Protein AF-A0ABD3P9F5-F1 (afdb_monomer_lite)

Radius of gyration: 21.09 Å; chains: 1; bounding box: 47×34×70 Å

Foldseek 3Di:
DDPPPPPPPLVVVLVVLLVQPLEPVCQVVQCVVDVVSVCSCAAVQPSVLVSLLSRLCSHPVVLNLLCVLLVVLPVDPRGRNLSSLLLVLQLQVQPQQADAAQRVLLSSQSSPCQVVLAFLEDQDDPPDPNHSCPPPPRHHDDFAWHYKHHHQHDPPPPQVCQFWIFTDTPDLPVCVVCVVVSVSVVSSSCSSLVHDPPQWDWARDPDNPGTIIIGGVGGRDHGDDDDDDDDDDDDRPDPVSNVVSVCSPVPPPDPPPDPDDD

Structure (mmCIF, N/CA/C/O backbone):
data_AF-A0ABD3P9F5-F1
#
_entry.id   AF-A0ABD3P9F5-F1
#
loop_
_atom_site.group_PDB
_atom_site.id
_atom_site.type_symbol
_atom_site.label_atom_id
_atom_site.label_alt_id
_atom_site.label_comp_id
_atom_site.label_asym_id
_atom_site.label_entity_id
_atom_site.label_seq_id
_atom_site.pdbx_PDB_ins_code
_atom_site.Cartn_x
_atom_site.Cartn_y
_atom_site.Cartn_z
_atom_site.occupancy
_atom_site.B_iso_or_equiv
_atom_site.auth_seq_id
_atom_site.auth_comp_id
_atom_site.auth_asym_id
_atom_site.auth_atom_id
_atom_site.pdbx_PDB_model_num
ATOM 1 N N . MET A 1 1 ? 1.167 -1.459 -45.150 1.00 40.03 1 MET A N 1
ATOM 2 C CA . MET A 1 1 ? 2.094 -2.416 -44.508 1.00 40.03 1 MET A CA 1
ATOM 3 C C . MET A 1 1 ? 1.656 -2.537 -43.066 1.00 40.03 1 MET A C 1
ATOM 5 O O . MET A 1 1 ? 1.578 -1.528 -42.388 1.00 40.03 1 MET A O 1
ATOM 9 N N . THR A 1 2 ? 1.229 -3.728 -42.678 1.00 39.06 2 THR A N 1
ATOM 10 C CA . THR A 1 2 ? 0.618 -4.062 -41.387 1.00 39.06 2 THR A CA 1
ATOM 11 C C . THR A 1 2 ? 1.660 -4.060 -40.268 1.00 39.06 2 THR A C 1
ATOM 13 O O . THR A 1 2 ? 2.623 -4.815 -40.349 1.00 39.06 2 THR A O 1
ATOM 16 N N . GLU A 1 3 ? 1.446 -3.274 -39.210 1.00 45.84 3 GLU A N 1
ATOM 17 C CA . GLU A 1 3 ? 2.266 -3.224 -37.979 1.00 45.84 3 GLU A CA 1
ATOM 18 C C . GLU A 1 3 ? 2.300 -4.548 -37.178 1.00 45.84 3 GLU A C 1
ATOM 20 O O . GLU A 1 3 ? 3.003 -4.663 -36.179 1.00 45.84 3 GLU A O 1
ATOM 25 N N . ASN A 1 4 ? 1.609 -5.589 -37.649 1.00 46.62 4 ASN A N 1
ATOM 26 C CA . ASN A 1 4 ? 1.417 -6.855 -36.940 1.00 46.62 4 ASN A CA 1
ATOM 27 C C . ASN A 1 4 ? 2.571 -7.873 -37.047 1.00 46.62 4 ASN A C 1
ATOM 29 O O . ASN A 1 4 ? 2.426 -8.985 -36.553 1.00 46.62 4 ASN A O 1
ATOM 33 N N . THR A 1 5 ? 3.717 -7.539 -37.651 1.00 50.06 5 THR A N 1
ATOM 34 C CA . THR A 1 5 ? 4.890 -8.445 -37.728 1.00 50.06 5 THR A CA 1
ATOM 35 C C . THR A 1 5 ? 6.033 -8.078 -36.771 1.00 50.06 5 THR A C 1
ATOM 37 O O . THR A 1 5 ? 7.110 -8.657 -36.847 1.00 50.06 5 THR A O 1
ATOM 40 N N . VAL A 1 6 ? 5.859 -7.097 -35.876 1.00 51.56 6 VAL A N 1
ATOM 41 C CA . VAL A 1 6 ? 6.990 -6.467 -35.153 1.00 51.56 6 VAL A CA 1
ATOM 42 C C . VAL A 1 6 ? 7.438 -7.221 -33.886 1.00 51.56 6 VAL A C 1
ATOM 44 O O . VAL A 1 6 ? 8.460 -6.871 -33.302 1.00 51.56 6 VAL A O 1
ATOM 47 N N . PHE A 1 7 ? 6.761 -8.298 -33.482 1.00 62.84 7 PHE A N 1
ATOM 48 C CA . PHE A 1 7 ? 6.994 -8.924 -32.172 1.00 62.84 7 PHE A CA 1
ATOM 49 C C . PHE A 1 7 ? 7.143 -10.446 -32.185 1.00 62.84 7 PHE A C 1
ATOM 51 O O . PHE A 1 7 ? 6.777 -11.115 -31.227 1.00 62.84 7 PHE A O 1
ATOM 58 N N . GLU A 1 8 ? 7.770 -11.010 -33.216 1.00 64.38 8 GLU A N 1
ATOM 59 C CA . GLU A 1 8 ? 8.075 -12.452 -33.257 1.00 64.38 8 GLU A CA 1
ATOM 60 C C . GLU A 1 8 ? 8.992 -12.934 -32.107 1.00 64.38 8 GLU A C 1
ATOM 62 O O . GLU A 1 8 ? 9.190 -14.133 -31.951 1.00 64.38 8 GLU A O 1
ATOM 67 N N . ASN A 1 9 ? 9.553 -12.033 -31.285 1.00 80.38 9 ASN A N 1
ATOM 68 C CA . ASN A 1 9 ? 10.478 -12.391 -30.205 1.00 80.38 9 ASN A CA 1
ATOM 69 C C . ASN A 1 9 ? 10.420 -11.460 -28.976 1.00 80.38 9 ASN A C 1
ATOM 71 O O . ASN A 1 9 ? 11.448 -11.068 -28.422 1.00 80.38 9 ASN A O 1
ATOM 75 N N . VAL A 1 10 ? 9.222 -11.082 -28.525 1.00 82.94 10 VAL A N 1
ATOM 76 C CA . VAL A 1 10 ? 9.059 -10.261 -27.302 1.00 82.94 10 VAL A CA 1
ATOM 77 C C . VAL A 1 10 ? 9.716 -10.926 -26.108 1.00 82.94 10 VAL A C 1
ATOM 79 O O . VAL A 1 10 ? 10.384 -10.255 -25.331 1.00 82.94 10 VAL A O 1
ATOM 82 N N . ASP A 1 11 ? 9.557 -12.239 -25.968 1.00 83.75 11 ASP A N 1
ATOM 83 C CA . ASP A 1 11 ? 10.140 -12.955 -24.843 1.00 83.75 11 ASP A CA 1
ATOM 84 C C . ASP A 1 11 ? 11.658 -12.842 -24.824 1.00 83.75 11 ASP A C 1
ATOM 86 O O . ASP A 1 11 ? 12.228 -12.599 -23.762 1.00 83.75 11 ASP A O 1
ATOM 90 N N . LEU A 1 12 ? 12.313 -12.929 -25.983 1.00 86.56 12 LEU A N 1
ATOM 91 C CA . LEU A 1 12 ? 13.751 -12.706 -26.087 1.00 86.56 12 LEU A CA 1
ATOM 92 C C . LEU A 1 12 ? 14.121 -11.268 -25.697 1.00 86.56 12 LEU A C 1
ATOM 94 O O . LEU A 1 12 ? 15.055 -11.067 -24.925 1.00 86.56 12 LEU A O 1
ATOM 98 N N . LEU A 1 13 ? 13.370 -10.271 -26.178 1.00 86.19 13 LEU A N 1
ATOM 99 C CA . LEU A 1 13 ? 13.572 -8.865 -25.809 1.00 86.19 13 LEU A CA 1
ATOM 100 C C . LEU A 1 13 ? 13.394 -8.644 -24.300 1.00 86.19 13 LEU A C 1
ATOM 102 O O . LEU A 1 13 ? 14.200 -7.953 -23.685 1.00 86.19 13 LEU A O 1
ATOM 106 N N . ALA A 1 14 ? 12.391 -9.270 -23.688 1.00 85.88 14 ALA A N 1
ATOM 107 C CA . ALA A 1 14 ? 12.149 -9.202 -22.254 1.00 85.88 14 ALA A CA 1
ATOM 108 C C . ALA A 1 14 ? 13.278 -9.854 -21.444 1.00 85.88 14 ALA A C 1
ATOM 110 O O . ALA A 1 14 ? 13.679 -9.299 -20.427 1.00 85.88 14 ALA A O 1
ATOM 111 N N . HIS A 1 15 ? 13.839 -10.978 -21.901 1.00 86.44 15 HIS A N 1
ATOM 112 C CA . HIS A 1 15 ? 15.007 -11.594 -21.257 1.00 86.44 15 HIS A CA 1
ATOM 113 C C . HIS A 1 15 ? 16.259 -10.714 -21.374 1.00 86.44 15 HIS A C 1
ATOM 115 O O . HIS A 1 15 ? 16.994 -10.560 -20.401 1.00 86.44 15 HIS A O 1
ATOM 121 N N . ILE A 1 16 ? 16.489 -10.096 -22.539 1.00 87.56 16 ILE A N 1
ATOM 122 C CA . ILE A 1 16 ? 17.589 -9.136 -22.723 1.00 87.56 16 ILE A CA 1
ATOM 123 C C . ILE A 1 16 ? 17.424 -7.956 -21.761 1.00 87.56 16 ILE A C 1
ATOM 125 O O . ILE A 1 16 ? 18.388 -7.560 -21.112 1.00 87.56 16 ILE A O 1
ATOM 129 N N . LEU A 1 17 ? 16.205 -7.426 -21.628 1.00 86.81 17 LEU A N 1
ATOM 130 C CA . LEU A 1 17 ? 15.904 -6.347 -20.689 1.00 86.81 17 LEU A CA 1
ATOM 131 C C . LEU A 1 17 ? 16.121 -6.755 -19.240 1.00 86.81 17 LEU A C 1
ATOM 133 O O . LEU A 1 17 ? 16.714 -5.989 -18.499 1.00 86.81 17 LEU A O 1
ATOM 137 N N . GLN A 1 18 ? 15.688 -7.946 -18.836 1.00 85.50 18 GLN A N 1
ATOM 138 C CA . GLN A 1 18 ? 15.921 -8.439 -17.476 1.00 85.50 18 GLN A CA 1
ATOM 139 C C . GLN A 1 18 ? 17.408 -8.533 -17.140 1.00 85.50 18 GLN A C 1
ATOM 141 O O . GLN A 1 18 ? 17.791 -8.267 -16.008 1.00 85.50 18 GLN A O 1
ATOM 146 N N . TYR A 1 19 ? 18.246 -8.885 -18.116 1.00 83.75 19 TYR A N 1
ATOM 147 C CA . TYR A 1 19 ? 19.695 -8.888 -17.934 1.00 83.75 19 TYR A CA 1
ATOM 148 C C . TYR A 1 19 ? 20.286 -7.470 -17.907 1.00 83.75 19 TYR A C 1
ATOM 150 O O . TYR A 1 19 ? 21.206 -7.198 -17.142 1.00 83.75 19 TYR A O 1
ATOM 158 N N . ALA A 1 20 ? 19.777 -6.568 -18.750 1.00 84.00 20 ALA A N 1
ATOM 159 C CA . ALA A 1 20 ? 20.259 -5.191 -18.848 1.00 84.00 20 ALA A CA 1
ATOM 160 C C . ALA A 1 20 ? 19.800 -4.296 -17.682 1.00 84.00 20 ALA A C 1
ATOM 162 O O . ALA A 1 20 ? 20.467 -3.314 -17.377 1.00 84.00 20 ALA A O 1
ATOM 163 N N . LEU A 1 21 ? 18.670 -4.622 -17.053 1.00 82.69 21 LEU A N 1
ATOM 164 C CA . LEU A 1 21 ? 18.073 -3.896 -15.934 1.00 82.69 21 LEU A CA 1
ATOM 165 C C . LEU A 1 21 ? 18.575 -4.481 -14.619 1.00 82.69 21 LEU A C 1
ATOM 167 O O . LEU A 1 21 ? 17.872 -5.225 -13.934 1.00 82.69 21 LEU A O 1
ATOM 171 N N . SER A 1 22 ? 19.820 -4.144 -14.292 1.00 71.69 22 SER A N 1
ATOM 172 C CA . SER A 1 22 ? 20.422 -4.506 -13.009 1.00 71.69 22 SER A CA 1
ATOM 173 C C . SER A 1 22 ? 19.809 -3.726 -11.845 1.00 71.69 22 SER A C 1
ATOM 175 O O . SER A 1 22 ? 19.778 -4.218 -10.718 1.00 71.69 22 SER A O 1
ATOM 177 N N . ASP A 1 23 ? 19.283 -2.536 -12.138 1.00 78.88 23 ASP A N 1
ATOM 178 C CA . ASP A 1 23 ? 18.701 -1.611 -11.178 1.00 78.88 23 ASP A CA 1
ATOM 179 C C . ASP A 1 23 ? 17.526 -0.839 -11.810 1.00 78.88 23 ASP A C 1
ATOM 181 O O . ASP A 1 23 ? 17.494 -0.586 -13.017 1.00 78.88 23 ASP A O 1
ATOM 185 N N . ILE A 1 24 ? 16.557 -0.408 -10.997 1.00 81.88 24 ILE A N 1
ATOM 186 C CA . ILE A 1 24 ? 15.468 0.483 -11.436 1.00 81.88 24 ILE A CA 1
ATOM 187 C C . ILE A 1 24 ? 15.991 1.782 -12.079 1.00 81.88 24 ILE A C 1
ATOM 189 O O . ILE A 1 24 ? 15.344 2.359 -12.956 1.00 81.88 24 ILE A O 1
ATOM 193 N N . ARG A 1 25 ? 17.181 2.240 -11.686 1.00 82.38 25 ARG A N 1
ATOM 194 C CA . ARG A 1 25 ? 17.866 3.416 -12.245 1.00 82.38 25 ARG A CA 1
ATOM 195 C C . ARG A 1 25 ? 18.233 3.265 -13.722 1.00 82.38 25 ARG A C 1
ATOM 197 O O . ARG A 1 25 ? 18.387 4.278 -14.401 1.00 82.38 25 ARG A O 1
ATOM 204 N N . ASP A 1 26 ? 18.299 2.041 -14.241 1.00 83.94 26 ASP A N 1
ATOM 205 C CA . ASP A 1 26 ? 18.620 1.772 -15.647 1.00 83.94 26 ASP A CA 1
ATOM 206 C C . ASP A 1 26 ? 17.407 1.989 -16.573 1.00 83.94 26 ASP A C 1
ATOM 208 O O . ASP A 1 26 ? 17.559 2.288 -17.764 1.00 83.94 26 ASP A O 1
ATOM 212 N N . VAL A 1 27 ? 16.185 1.882 -16.038 1.00 85.06 27 VAL A N 1
ATOM 213 C CA . VAL A 1 27 ? 14.953 1.878 -16.842 1.00 85.06 27 VAL A CA 1
ATOM 214 C C . VAL A 1 27 ? 14.735 3.173 -17.642 1.00 85.06 27 VAL A C 1
ATOM 216 O O . VAL A 1 27 ? 14.456 3.049 -18.839 1.00 85.06 27 VAL A O 1
ATOM 219 N N . PRO A 1 28 ? 14.901 4.398 -17.091 1.00 84.19 28 PRO A N 1
ATOM 220 C CA . PRO A 1 28 ? 14.724 5.625 -17.872 1.00 84.19 28 PRO A CA 1
ATOM 221 C C . PRO A 1 28 ? 15.621 5.667 -19.111 1.00 84.19 28 PRO A C 1
ATOM 223 O O . PRO A 1 28 ? 15.167 6.008 -20.203 1.00 84.19 28 PRO A O 1
ATOM 226 N N . SER A 1 29 ? 16.891 5.285 -18.957 1.00 84.69 29 SER A N 1
ATOM 227 C CA . SER A 1 29 ? 17.863 5.276 -20.051 1.00 84.69 29 SER A CA 1
ATOM 228 C C . SER A 1 29 ? 17.440 4.308 -21.150 1.00 84.69 29 SER A C 1
ATOM 230 O O . SER A 1 29 ? 17.441 4.680 -22.323 1.00 84.69 29 SER A O 1
ATOM 232 N N . ILE A 1 30 ? 17.008 3.099 -20.780 1.00 86.56 30 ILE A N 1
ATOM 233 C CA . ILE A 1 30 ? 16.561 2.078 -21.733 1.00 86.56 30 ILE A CA 1
ATOM 234 C C . ILE A 1 30 ? 15.281 2.503 -22.455 1.00 86.56 30 ILE A C 1
ATOM 236 O O . ILE A 1 30 ? 15.230 2.433 -23.684 1.00 86.56 30 ILE A O 1
ATOM 240 N N . VAL A 1 31 ? 14.274 2.989 -21.728 1.00 86.56 31 VAL A N 1
ATOM 241 C CA . VAL A 1 31 ? 13.001 3.454 -22.306 1.00 86.56 31 VAL A CA 1
ATOM 242 C C . VAL A 1 31 ? 13.242 4.569 -23.331 1.00 86.56 31 VAL A C 1
ATOM 244 O O . VAL A 1 31 ? 12.679 4.532 -24.424 1.00 86.56 31 VAL A O 1
ATOM 247 N N . ARG A 1 32 ? 14.160 5.505 -23.047 1.00 85.19 32 ARG A N 1
ATOM 248 C CA . ARG A 1 32 ? 14.522 6.598 -23.969 1.00 85.19 32 ARG A CA 1
ATOM 249 C C . ARG A 1 32 ? 15.249 6.128 -25.233 1.00 85.19 32 ARG A C 1
ATOM 251 O O . ARG A 1 32 ? 15.238 6.849 -26.229 1.00 85.19 32 ARG A O 1
ATOM 258 N N . THR A 1 33 ? 15.880 4.951 -25.233 1.00 88.00 33 THR A N 1
ATOM 259 C CA . THR A 1 33 ? 16.624 4.482 -26.418 1.00 88.00 33 THR A CA 1
ATOM 260 C C . THR A 1 33 ? 15.716 4.127 -27.598 1.00 88.00 33 THR A C 1
ATOM 262 O O . THR A 1 33 ? 16.129 4.266 -28.750 1.00 88.00 33 THR A O 1
ATOM 265 N N . SER A 1 34 ? 14.487 3.655 -27.351 1.00 87.50 34 SER A N 1
ATOM 266 C CA . SER A 1 34 ? 13.539 3.305 -28.412 1.00 87.50 34 SER A CA 1
ATOM 267 C C . SER A 1 34 ? 12.112 3.147 -27.892 1.00 87.50 34 SER A C 1
ATOM 269 O O . SER A 1 34 ? 11.889 2.457 -26.900 1.00 87.50 34 SER A O 1
ATOM 271 N N . LYS A 1 35 ? 11.131 3.613 -28.680 1.00 84.44 35 LYS A N 1
ATOM 272 C CA . LYS A 1 35 ? 9.696 3.334 -28.472 1.00 84.44 35 LYS A CA 1
ATOM 273 C C . LYS A 1 35 ? 9.378 1.838 -28.356 1.00 84.44 35 LYS A C 1
ATOM 275 O O . LYS A 1 35 ? 8.403 1.453 -27.723 1.00 84.44 35 LYS A O 1
ATOM 280 N N . ARG A 1 36 ? 10.194 0.970 -28.971 1.00 85.69 36 ARG A N 1
ATOM 281 C CA . ARG A 1 36 ? 10.022 -0.485 -28.845 1.00 85.69 36 ARG A CA 1
ATOM 282 C C . ARG A 1 36 ? 10.324 -0.969 -27.430 1.00 85.69 36 ARG A C 1
ATOM 284 O O . ARG A 1 36 ? 9.572 -1.783 -26.911 1.00 85.69 36 ARG A O 1
ATOM 291 N N . TRP A 1 37 ? 11.391 -0.464 -26.813 1.00 87.94 37 TRP A N 1
ATOM 292 C CA . TRP A 1 37 ? 11.742 -0.817 -25.439 1.00 87.94 37 TRP A CA 1
ATOM 293 C C . TRP A 1 37 ? 10.737 -0.261 -24.449 1.00 87.94 37 TRP A C 1
ATOM 295 O O . TRP A 1 37 ? 10.278 -0.995 -23.581 1.00 87.94 37 TRP A O 1
ATOM 305 N N . GLU A 1 38 ? 10.326 0.988 -24.650 1.00 86.94 38 GLU A N 1
ATOM 306 C CA . GLU A 1 38 ? 9.219 1.593 -23.917 1.00 86.94 38 GLU A CA 1
ATOM 307 C C . GLU A 1 38 ? 7.969 0.709 -23.954 1.00 86.94 38 GLU A C 1
ATOM 309 O O . GLU A 1 38 ? 7.425 0.370 -22.907 1.00 86.94 38 GLU A O 1
ATOM 314 N N . MET A 1 39 ? 7.550 0.261 -25.139 1.00 84.25 39 MET A N 1
ATOM 315 C CA . MET A 1 39 ? 6.344 -0.551 -25.271 1.00 84.25 39 MET A CA 1
ATOM 316 C C . MET A 1 39 ? 6.481 -1.942 -24.635 1.00 84.25 39 MET A C 1
ATOM 318 O O . MET A 1 39 ? 5.541 -2.392 -23.981 1.00 84.25 39 MET A O 1
ATOM 322 N N . VAL A 1 40 ? 7.632 -2.614 -24.774 1.00 86.50 40 VAL A N 1
ATOM 323 C CA . VAL A 1 40 ? 7.885 -3.918 -24.124 1.00 86.50 40 VAL A CA 1
ATOM 324 C C . VAL A 1 40 ? 7.864 -3.786 -22.601 1.00 86.50 40 VAL A C 1
ATOM 326 O O . VAL A 1 40 ? 7.248 -4.604 -21.919 1.00 86.50 40 VAL A O 1
ATOM 329 N N . ILE A 1 41 ? 8.498 -2.739 -22.070 1.00 86.88 41 ILE A N 1
ATOM 330 C CA . ILE A 1 41 ? 8.562 -2.480 -20.629 1.00 86.88 41 ILE A CA 1
ATOM 331 C C . ILE A 1 41 ? 7.192 -2.082 -20.093 1.00 86.88 41 ILE A C 1
ATOM 333 O O . ILE A 1 41 ? 6.841 -2.510 -18.998 1.00 86.88 41 ILE A O 1
ATOM 337 N N . ASN A 1 42 ? 6.411 -1.280 -20.820 1.00 82.75 42 ASN A N 1
ATOM 338 C CA . ASN A 1 42 ? 5.225 -0.651 -20.247 1.00 82.75 42 ASN A CA 1
ATOM 339 C C . ASN A 1 42 ? 3.892 -1.298 -20.596 1.00 82.75 42 ASN A C 1
ATOM 341 O O . ASN A 1 42 ? 3.011 -1.260 -19.743 1.00 82.75 42 ASN A O 1
ATOM 345 N N . ASN A 1 43 ? 3.750 -1.863 -21.796 1.00 80.12 43 ASN A N 1
ATOM 346 C CA . ASN A 1 43 ? 2.437 -2.141 -22.392 1.00 80.12 43 ASN A CA 1
ATOM 347 C C . ASN A 1 43 ? 2.283 -3.591 -22.872 1.00 80.12 43 ASN A C 1
ATOM 349 O O . ASN A 1 43 ? 1.233 -3.968 -23.384 1.00 80.12 43 ASN A O 1
ATOM 353 N N . TYR A 1 44 ? 3.316 -4.424 -22.722 1.00 83.12 44 TYR A N 1
ATOM 354 C CA . TYR A 1 44 ? 3.340 -5.764 -23.307 1.00 83.12 44 TYR A CA 1
ATOM 355 C C . TYR A 1 44 ? 2.961 -6.868 -22.308 1.00 83.12 44 TYR A C 1
ATOM 357 O O . TYR A 1 44 ? 3.742 -7.784 -22.043 1.00 83.12 44 TYR A O 1
ATOM 365 N N . GLY A 1 45 ? 1.762 -6.752 -21.725 1.00 83.19 45 GLY A N 1
ATOM 366 C CA . GLY A 1 45 ? 1.100 -7.802 -20.936 1.00 83.19 45 GLY A CA 1
ATOM 367 C C . GLY A 1 45 ? 2.003 -8.529 -19.929 1.00 83.19 45 GLY A C 1
ATOM 368 O O . GLY A 1 45 ? 2.621 -7.911 -19.059 1.00 83.19 45 GLY A O 1
ATOM 369 N N . GLU A 1 46 ? 2.081 -9.856 -20.051 1.00 82.94 46 GLU A N 1
ATOM 370 C CA . GLU A 1 46 ? 2.860 -10.724 -19.156 1.00 82.94 46 GLU A CA 1
ATOM 371 C C . GLU A 1 46 ? 4.366 -10.428 -19.190 1.00 82.94 46 GLU A C 1
ATOM 373 O O . GLU A 1 46 ? 5.016 -10.427 -18.145 1.00 82.94 46 GLU A O 1
ATOM 378 N N . SER A 1 47 ? 4.934 -10.121 -20.361 1.00 85.25 47 SER A N 1
ATOM 379 C CA . SER A 1 47 ? 6.360 -9.802 -20.483 1.00 85.25 47 SER A CA 1
ATOM 380 C C . SER A 1 47 ? 6.718 -8.545 -19.691 1.00 85.25 47 SER A C 1
ATOM 382 O O . SER A 1 47 ? 7.713 -8.543 -18.966 1.00 85.25 47 SER A O 1
ATOM 384 N N . SER A 1 48 ? 5.876 -7.511 -19.775 1.00 85.25 48 SER A N 1
ATOM 385 C CA . SER A 1 48 ? 6.008 -6.297 -18.966 1.00 85.25 48 SER A CA 1
ATOM 386 C C . SER A 1 48 ? 5.912 -6.620 -17.472 1.00 85.25 48 SER A C 1
ATOM 388 O O . SER A 1 48 ? 6.808 -6.262 -16.708 1.00 85.25 48 SER A O 1
ATOM 390 N N . CYS A 1 49 ? 4.900 -7.390 -17.059 1.00 84.88 49 CYS A N 1
ATOM 391 C CA . CYS A 1 49 ? 4.750 -7.828 -15.669 1.00 84.88 49 CYS A CA 1
ATOM 392 C C . CYS A 1 49 ? 6.001 -8.560 -15.153 1.00 84.88 49 CYS A C 1
ATOM 394 O O . CYS A 1 49 ? 6.504 -8.253 -14.072 1.00 84.88 49 CYS A O 1
ATOM 396 N N . ARG A 1 50 ? 6.562 -9.473 -15.954 1.00 86.31 50 ARG A N 1
ATOM 397 C CA . ARG A 1 50 ? 7.774 -10.228 -15.617 1.00 86.31 50 ARG A CA 1
ATOM 398 C C . ARG A 1 50 ? 8.995 -9.319 -15.464 1.00 86.31 50 ARG A C 1
ATOM 400 O O . ARG A 1 50 ? 9.778 -9.520 -14.542 1.00 86.31 50 ARG A O 1
ATOM 407 N N . ILE A 1 51 ? 9.164 -8.332 -16.345 1.00 88.50 51 ILE A N 1
ATOM 408 C CA . ILE A 1 51 ? 10.247 -7.339 -16.254 1.00 88.50 51 ILE A CA 1
ATOM 409 C C . ILE A 1 51 ? 10.122 -6.542 -14.951 1.00 88.50 51 ILE A C 1
ATOM 411 O O . ILE A 1 51 ? 11.080 -6.473 -14.185 1.00 88.50 51 ILE A O 1
ATOM 415 N N . TRP A 1 52 ? 8.938 -5.999 -14.658 1.00 87.06 52 TRP A N 1
ATOM 416 C CA . TRP A 1 52 ? 8.715 -5.198 -13.452 1.00 87.06 52 TRP A CA 1
ATOM 417 C C . TRP A 1 52 ? 8.860 -5.988 -12.166 1.00 87.06 52 TRP A C 1
ATOM 419 O O . TRP A 1 52 ? 9.465 -5.488 -11.220 1.00 87.06 52 TRP A O 1
ATOM 429 N N . ARG A 1 53 ? 8.395 -7.237 -12.149 1.00 87.06 53 ARG A N 1
ATOM 430 C CA . ARG A 1 53 ? 8.650 -8.156 -11.043 1.00 87.06 53 ARG A CA 1
ATOM 431 C C . ARG A 1 53 ? 10.149 -8.309 -10.786 1.00 87.06 53 ARG A C 1
ATOM 433 O O . ARG A 1 53 ? 10.574 -8.152 -9.648 1.00 87.06 53 ARG A O 1
ATOM 440 N N . CYS A 1 54 ? 10.947 -8.577 -11.824 1.00 87.19 54 CYS A N 1
ATOM 441 C CA . CYS A 1 54 ? 12.400 -8.705 -11.686 1.00 87.19 54 CYS A CA 1
ATOM 442 C C . CYS A 1 54 ? 13.034 -7.425 -11.128 1.00 87.19 54 CYS A C 1
ATOM 444 O O . CYS A 1 54 ? 13.798 -7.502 -10.173 1.00 87.19 54 CYS A O 1
ATOM 446 N N . ILE A 1 55 ? 12.674 -6.255 -11.663 1.00 86.69 55 ILE A N 1
ATOM 447 C CA . ILE A 1 55 ? 13.204 -4.967 -11.191 1.00 86.69 55 ILE A CA 1
ATOM 448 C C . ILE A 1 55 ? 12.843 -4.725 -9.721 1.00 86.69 55 ILE A C 1
ATOM 450 O O . ILE A 1 55 ? 13.707 -4.341 -8.932 1.00 86.69 55 ILE A O 1
ATOM 454 N N . CYS A 1 56 ? 11.588 -4.975 -9.336 1.00 86.94 56 CYS A N 1
ATOM 455 C CA . CYS A 1 56 ? 11.140 -4.809 -7.954 1.00 86.94 56 CYS A CA 1
ATOM 456 C C . CYS A 1 56 ? 11.897 -5.751 -7.017 1.00 86.94 56 CYS A C 1
ATOM 458 O O . CYS A 1 56 ? 12.412 -5.298 -6.004 1.00 86.94 56 CYS A O 1
ATOM 460 N N . MET A 1 57 ? 12.028 -7.029 -7.386 1.00 84.69 57 MET A N 1
ATOM 461 C CA . MET A 1 57 ? 12.743 -8.034 -6.592 1.00 84.69 57 MET A CA 1
ATOM 462 C C . MET A 1 57 ? 14.227 -7.711 -6.406 1.00 84.69 57 MET A C 1
ATOM 464 O O . MET A 1 57 ? 14.762 -7.941 -5.325 1.00 84.69 57 MET A O 1
ATOM 468 N N . SER A 1 58 ? 14.887 -7.181 -7.438 1.00 83.19 58 SER A N 1
ATOM 469 C CA . SER A 1 58 ? 16.287 -6.756 -7.347 1.00 83.19 58 SER A CA 1
ATOM 470 C C . SER A 1 58 ? 16.462 -5.505 -6.483 1.00 83.19 58 SER A C 1
ATOM 472 O O . SER A 1 58 ? 17.493 -5.355 -5.835 1.00 83.19 58 SER A O 1
ATOM 474 N N . SER A 1 59 ? 15.467 -4.610 -6.474 1.00 81.31 59 SER A N 1
ATOM 475 C CA . SER A 1 59 ? 15.543 -3.328 -5.759 1.00 81.31 59 SER A CA 1
ATOM 476 C C . SER A 1 59 ? 15.151 -3.450 -4.284 1.00 81.31 59 SER A C 1
ATOM 478 O O . SER A 1 59 ? 15.761 -2.817 -3.427 1.00 81.31 59 SER A O 1
ATOM 480 N N . ASP A 1 60 ? 14.111 -4.231 -3.988 1.00 83.81 60 ASP A N 1
ATOM 481 C CA . ASP A 1 60 ? 13.546 -4.392 -2.650 1.00 83.81 60 ASP A CA 1
ATOM 482 C C . ASP A 1 60 ? 12.799 -5.743 -2.547 1.00 83.81 60 ASP A C 1
ATOM 484 O O . ASP A 1 60 ? 11.674 -5.871 -3.049 1.00 83.81 60 ASP A O 1
ATOM 488 N N . PRO A 1 61 ? 13.394 -6.766 -1.901 1.00 82.00 61 PRO A N 1
ATOM 489 C CA . PRO A 1 61 ? 12.794 -8.096 -1.784 1.00 82.00 61 PRO A CA 1
ATOM 490 C C . PRO A 1 61 ? 11.407 -8.109 -1.125 1.00 82.00 61 PRO A C 1
ATOM 492 O O . PRO A 1 61 ? 10.593 -8.986 -1.429 1.00 82.00 61 PRO A O 1
ATOM 495 N N . ASP A 1 62 ? 11.105 -7.131 -0.264 1.00 84.06 62 ASP A N 1
ATOM 496 C CA . ASP A 1 62 ? 9.815 -7.046 0.421 1.00 84.06 62 ASP A CA 1
ATOM 497 C C . ASP A 1 62 ? 8.674 -6.672 -0.525 1.00 84.06 62 ASP A C 1
ATOM 499 O O . ASP A 1 62 ? 7.531 -7.067 -0.286 1.00 84.06 62 ASP A O 1
ATOM 503 N N . LEU A 1 63 ? 8.956 -5.976 -1.631 1.00 85.50 63 LEU A N 1
ATOM 504 C CA . LEU A 1 63 ? 7.928 -5.637 -2.617 1.00 85.50 63 LEU A CA 1
ATOM 505 C C . LEU A 1 63 ? 7.308 -6.884 -3.239 1.00 85.50 63 LEU A C 1
ATOM 507 O O . LEU A 1 63 ? 6.114 -6.879 -3.527 1.00 85.50 63 LEU A O 1
ATOM 511 N N . ALA A 1 64 ? 8.086 -7.955 -3.413 1.00 83.94 64 ALA A N 1
ATOM 512 C CA . ALA A 1 64 ? 7.553 -9.205 -3.938 1.00 83.94 64 ALA A CA 1
ATOM 513 C C . ALA A 1 64 ? 6.591 -9.870 -2.963 1.00 83.94 64 ALA A C 1
ATOM 515 O O . ALA A 1 64 ? 5.483 -10.239 -3.343 1.00 83.94 64 ALA A O 1
ATOM 516 N N . ARG A 1 65 ? 6.986 -9.925 -1.690 1.00 83.94 65 ARG A N 1
ATOM 517 C CA . ARG A 1 65 ? 6.138 -10.431 -0.614 1.00 83.94 65 ARG A CA 1
ATOM 518 C C . ARG A 1 65 ? 4.837 -9.630 -0.518 1.00 83.94 65 ARG A C 1
ATOM 520 O O . ARG A 1 65 ? 3.766 -10.221 -0.482 1.00 83.94 65 ARG A O 1
ATOM 527 N N . ILE A 1 66 ? 4.918 -8.299 -0.510 1.00 84.69 66 ILE A N 1
ATOM 528 C CA . ILE A 1 66 ? 3.749 -7.408 -0.428 1.00 84.69 66 ILE A CA 1
ATOM 529 C C . ILE A 1 66 ? 2.836 -7.583 -1.637 1.00 84.69 66 ILE A C 1
ATOM 531 O O . ILE A 1 66 ? 1.624 -7.693 -1.467 1.00 84.69 66 ILE A O 1
ATOM 535 N N . HIS A 1 67 ? 3.405 -7.608 -2.844 1.00 83.81 67 HIS A N 1
ATOM 536 C CA . HIS A 1 67 ? 2.638 -7.813 -4.063 1.00 83.81 67 HIS A CA 1
ATOM 537 C C . HIS A 1 67 ? 1.874 -9.135 -4.006 1.00 83.81 67 HIS A C 1
ATOM 539 O O . HIS A 1 67 ? 0.663 -9.135 -4.205 1.00 83.81 67 HIS A O 1
ATOM 545 N N . ASP A 1 68 ? 2.550 -10.240 -3.685 1.00 81.06 68 ASP A N 1
ATOM 546 C CA . ASP A 1 68 ? 1.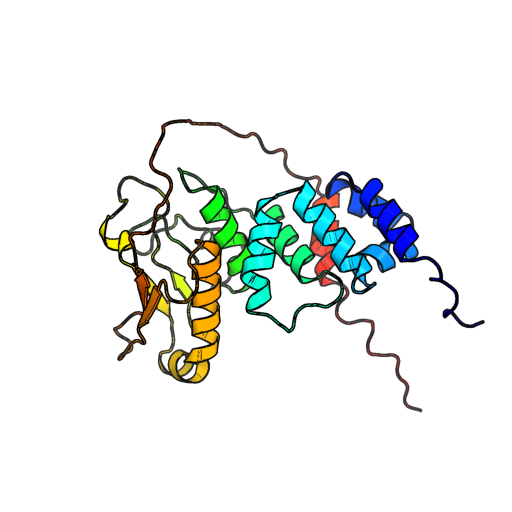929 -11.564 -3.636 1.00 81.06 68 ASP A CA 1
ATOM 547 C C . ASP A 1 68 ? 0.797 -11.596 -2.593 1.00 81.06 68 ASP A C 1
ATOM 549 O O . ASP A 1 68 ? -0.327 -11.970 -2.927 1.00 81.06 68 ASP A O 1
ATOM 553 N N . LEU A 1 69 ? 1.040 -11.054 -1.392 1.00 73.19 69 LEU A N 1
ATOM 554 C CA . LEU A 1 69 ? 0.053 -10.943 -0.307 1.00 73.19 69 LEU A CA 1
ATOM 555 C C . LEU A 1 69 ? -1.167 -10.075 -0.656 1.00 73.19 69 LEU A C 1
ATOM 557 O O . LEU A 1 69 ? -2.271 -10.342 -0.189 1.00 73.19 69 LEU A O 1
ATOM 561 N N . CYS A 1 70 ? -0.989 -9.026 -1.461 1.00 67.19 70 CYS A N 1
ATOM 562 C CA . CYS A 1 70 ? -2.081 -8.132 -1.856 1.00 67.19 70 CYS A CA 1
ATOM 563 C C . CYS A 1 70 ? -2.814 -8.624 -3.115 1.00 67.19 70 CYS A C 1
ATOM 565 O O . CYS A 1 70 ? -4.009 -8.366 -3.278 1.00 67.19 70 CYS A O 1
ATOM 567 N N . SER A 1 71 ? -2.121 -9.332 -4.008 1.00 64.81 71 SER A N 1
ATOM 568 C CA . SER A 1 71 ? -2.636 -9.752 -5.317 1.00 64.81 71 SER A CA 1
ATOM 569 C C . SER A 1 71 ? -3.716 -10.834 -5.240 1.00 64.81 71 SER A C 1
ATOM 571 O O . SER A 1 71 ? -4.586 -10.882 -6.110 1.00 64.81 71 SER A O 1
ATOM 573 N N . GLU A 1 72 ? -3.750 -11.632 -4.167 1.00 52.56 72 GLU A N 1
ATOM 574 C CA . GLU A 1 72 ? -4.819 -12.616 -3.937 1.00 52.56 72 GLU A CA 1
ATOM 575 C C . GLU A 1 72 ? -6.194 -11.958 -3.712 1.00 52.56 72 GLU A C 1
ATOM 577 O O . GLU A 1 72 ? -7.221 -12.540 -4.067 1.00 52.56 72 GLU A O 1
ATOM 582 N N . SER A 1 73 ? -6.217 -10.713 -3.219 1.00 44.19 73 SER A N 1
ATOM 583 C CA . SER A 1 73 ? -7.447 -9.934 -3.002 1.00 44.19 73 SER A CA 1
ATOM 584 C C . SER A 1 73 ? -7.922 -9.154 -4.239 1.00 44.19 73 SER A C 1
ATOM 586 O O . SER A 1 73 ? -9.096 -8.805 -4.342 1.00 44.19 73 SER A O 1
ATOM 588 N N . ALA A 1 74 ? -7.042 -8.909 -5.217 1.00 45.03 74 ALA A N 1
ATOM 589 C CA . ALA A 1 74 ? -7.294 -8.005 -6.338 1.00 45.03 74 ALA A CA 1
ATOM 590 C C . ALA A 1 74 ? -7.129 -8.716 -7.689 1.00 45.03 74 ALA A C 1
ATOM 592 O O . ALA A 1 74 ? -6.183 -8.480 -8.439 1.00 45.03 74 ALA A O 1
ATOM 593 N N . ARG A 1 75 ? -8.114 -9.545 -8.056 1.00 44.88 75 ARG A N 1
ATOM 594 C CA . ARG A 1 75 ? -8.181 -10.235 -9.364 1.00 44.88 75 ARG A CA 1
ATOM 595 C C . ARG A 1 75 ? -8.300 -9.305 -10.591 1.00 44.88 75 ARG A C 1
ATOM 597 O O . ARG A 1 75 ? -8.407 -9.804 -11.705 1.00 44.88 75 ARG A O 1
ATOM 604 N N . HIS A 1 76 ? -8.276 -7.980 -10.417 1.00 41.44 76 HIS A N 1
ATOM 605 C CA . HIS A 1 76 ? -8.641 -7.012 -11.459 1.00 41.44 76 HIS A CA 1
ATOM 606 C C . HIS A 1 76 ? -7.536 -6.035 -11.912 1.00 41.44 76 HIS A C 1
ATOM 608 O O . HIS A 1 76 ? -7.798 -5.252 -12.815 1.00 41.44 76 HIS A O 1
ATOM 614 N N . VAL A 1 77 ? -6.307 -6.085 -11.375 1.00 47.47 77 VAL A N 1
ATOM 615 C CA . VAL A 1 77 ? -5.228 -5.115 -11.727 1.00 47.47 77 VAL A CA 1
ATOM 616 C C . VAL A 1 77 ? -4.091 -5.750 -12.556 1.00 47.47 77 VAL A C 1
ATOM 618 O O . VAL A 1 77 ? -3.007 -5.194 -12.707 1.00 47.47 77 VAL A O 1
ATOM 621 N N . ALA A 1 78 ? -4.318 -6.937 -13.125 1.00 49.28 78 ALA A N 1
ATOM 622 C CA . ALA A 1 78 ? -3.306 -7.724 -13.839 1.00 49.28 78 ALA A CA 1
ATOM 623 C C . ALA A 1 78 ? -3.005 -7.241 -15.278 1.00 49.28 78 ALA A C 1
ATOM 625 O O . ALA A 1 78 ? -2.708 -8.054 -16.153 1.00 49.28 78 ALA A O 1
ATOM 626 N N . GLU A 1 79 ? -3.054 -5.936 -15.547 1.00 57.97 79 GLU A N 1
ATOM 627 C CA . GLU A 1 79 ? -2.672 -5.385 -16.851 1.00 57.97 79 GLU A CA 1
ATOM 628 C C . GLU A 1 79 ? -1.234 -4.832 -16.805 1.00 57.97 79 GLU A C 1
ATOM 630 O O . GLU A 1 79 ? -0.879 -3.986 -15.984 1.00 57.97 79 GLU A O 1
ATOM 635 N N . ALA A 1 80 ? -0.374 -5.387 -17.670 1.00 59.69 80 ALA A N 1
ATOM 636 C CA . ALA A 1 80 ? 0.959 -4.888 -18.040 1.00 59.69 80 ALA A CA 1
ATOM 637 C C . ALA A 1 80 ? 1.886 -4.425 -16.887 1.00 59.69 80 ALA A C 1
ATOM 639 O O . ALA A 1 80 ? 2.565 -3.401 -16.978 1.00 59.69 80 ALA A O 1
ATOM 640 N N . GLY A 1 81 ? 1.920 -5.167 -15.774 1.00 69.00 81 GLY A N 1
ATOM 641 C CA . GLY A 1 81 ? 2.820 -4.874 -14.650 1.00 69.00 81 GLY A CA 1
ATOM 642 C C . GLY A 1 81 ? 2.483 -3.602 -13.862 1.00 69.00 81 GLY A C 1
ATOM 643 O O . GLY A 1 81 ? 3.300 -3.172 -13.048 1.00 69.00 81 GLY A O 1
ATOM 644 N N . GLY A 1 82 ? 1.301 -3.007 -14.066 1.00 77.50 82 GLY A N 1
ATOM 645 C CA . GLY A 1 82 ? 0.889 -1.763 -13.407 1.00 77.50 82 GLY A CA 1
ATOM 646 C C . GLY A 1 82 ? 0.957 -1.825 -11.878 1.00 77.50 82 GLY A C 1
ATOM 647 O O . GLY A 1 82 ? 1.463 -0.897 -11.254 1.00 77.50 82 GLY A O 1
ATOM 648 N N . ALA A 1 83 ? 0.553 -2.949 -11.276 1.00 78.00 83 ALA A N 1
ATOM 649 C CA . ALA A 1 83 ? 0.617 -3.146 -9.826 1.00 78.00 83 ALA A CA 1
ATOM 650 C C . ALA A 1 83 ? 2.053 -3.055 -9.272 1.00 78.00 83 ALA A C 1
ATOM 652 O O . ALA A 1 83 ? 2.294 -2.380 -8.272 1.00 78.00 83 ALA A O 1
ATOM 653 N N . TRP A 1 84 ? 3.026 -3.671 -9.951 1.00 83.69 84 TRP A N 1
ATOM 654 C CA . TRP A 1 84 ? 4.441 -3.588 -9.576 1.00 83.69 84 TRP A CA 1
ATOM 655 C C . TRP A 1 84 ? 4.980 -2.164 -9.690 1.00 83.69 84 TRP A C 1
ATOM 657 O O . TRP A 1 84 ? 5.658 -1.690 -8.781 1.00 83.69 84 TRP A O 1
ATOM 667 N N . LYS A 1 85 ? 4.647 -1.465 -10.783 1.00 82.31 85 LYS A N 1
ATOM 668 C CA . LYS A 1 85 ? 5.042 -0.063 -10.982 1.00 82.31 85 LYS A CA 1
ATOM 669 C C . LYS A 1 85 ? 4.490 0.833 -9.882 1.00 82.31 85 LYS A C 1
ATOM 671 O O . LYS A 1 85 ? 5.238 1.639 -9.341 1.00 82.31 85 LYS A O 1
ATOM 676 N N . ALA A 1 86 ? 3.209 0.681 -9.546 1.00 79.94 86 ALA A N 1
ATOM 677 C CA . ALA A 1 86 ? 2.551 1.467 -8.508 1.00 79.94 86 ALA A CA 1
ATOM 678 C C . ALA A 1 86 ? 3.199 1.233 -7.137 1.00 79.94 86 ALA A C 1
ATOM 680 O O . ALA A 1 86 ? 3.579 2.191 -6.467 1.00 79.94 86 ALA A O 1
ATOM 681 N N . LEU A 1 87 ? 3.426 -0.031 -6.759 1.00 83.75 87 LEU A N 1
ATOM 682 C CA . LEU A 1 87 ? 4.110 -0.372 -5.509 1.00 83.75 87 LEU A CA 1
ATOM 683 C C . LEU A 1 87 ? 5.519 0.223 -5.451 1.00 83.75 87 LEU A C 1
ATOM 685 O O . LEU A 1 87 ? 5.877 0.875 -4.471 1.00 83.75 87 LEU A O 1
ATOM 689 N N . LEU A 1 88 ? 6.312 0.044 -6.509 1.00 83.75 88 LEU A N 1
ATOM 690 C CA . LEU A 1 88 ? 7.670 0.576 -6.564 1.00 83.75 88 LEU A CA 1
ATOM 691 C C . LEU A 1 88 ? 7.679 2.108 -6.534 1.00 83.75 88 LEU A C 1
ATOM 693 O O . LEU A 1 88 ? 8.474 2.693 -5.805 1.00 83.75 88 LEU A O 1
ATOM 697 N N . ARG A 1 89 ? 6.767 2.768 -7.255 1.00 82.50 89 ARG A N 1
ATOM 698 C CA . ARG A 1 89 ? 6.591 4.227 -7.217 1.00 82.50 89 ARG A CA 1
ATOM 699 C C . ARG A 1 89 ? 6.293 4.704 -5.802 1.00 82.50 89 ARG A C 1
ATOM 701 O O . ARG A 1 89 ? 6.954 5.619 -5.312 1.00 82.50 89 ARG A O 1
ATOM 708 N N . ASN A 1 90 ? 5.332 4.086 -5.127 1.00 82.75 90 ASN A N 1
ATOM 709 C CA . ASN A 1 90 ? 4.951 4.484 -3.772 1.00 82.75 90 ASN A CA 1
ATOM 710 C C . ASN A 1 90 ? 6.123 4.298 -2.805 1.00 82.75 90 ASN A C 1
ATOM 712 O O . ASN A 1 90 ? 6.360 5.142 -1.942 1.00 82.75 90 ASN A O 1
ATOM 716 N N . ARG A 1 91 ? 6.917 3.244 -3.021 1.00 85.31 91 ARG A N 1
ATOM 717 C CA . ARG A 1 91 ? 8.123 2.941 -2.251 1.00 85.31 91 ARG A CA 1
ATOM 718 C C . ARG A 1 91 ? 9.225 3.989 -2.400 1.00 85.31 91 ARG A C 1
ATOM 720 O O . ARG A 1 91 ? 9.872 4.320 -1.409 1.00 85.31 91 ARG A O 1
ATOM 727 N N . ILE A 1 92 ? 9.475 4.462 -3.620 1.00 82.56 92 ILE A N 1
ATOM 728 C CA . ILE A 1 92 ? 10.610 5.347 -3.943 1.00 82.56 92 ILE A CA 1
ATOM 729 C C . ILE A 1 92 ? 10.281 6.835 -3.812 1.00 82.56 92 ILE A C 1
ATOM 731 O O . ILE A 1 92 ? 11.169 7.631 -3.530 1.00 82.56 92 ILE A O 1
ATOM 735 N N . THR A 1 93 ? 9.016 7.213 -4.000 1.00 81.12 93 THR A N 1
ATOM 736 C CA . THR A 1 93 ? 8.542 8.606 -3.891 1.00 81.12 93 THR A CA 1
ATOM 737 C C . THR A 1 93 ? 8.005 8.942 -2.497 1.00 81.12 93 THR A C 1
ATOM 739 O O . THR A 1 93 ? 7.463 10.028 -2.267 1.00 81.12 93 THR A O 1
ATOM 742 N N . SER A 1 94 ? 8.101 8.005 -1.553 1.00 83.19 94 SER A N 1
ATOM 743 C CA . SER A 1 94 ? 7.791 8.275 -0.156 1.00 83.19 94 SER A CA 1
ATOM 744 C C . SER A 1 94 ? 8.759 9.316 0.407 1.00 83.19 94 SER A C 1
ATOM 746 O O . SER A 1 94 ? 9.978 9.159 0.358 1.00 83.19 94 SER A O 1
ATOM 748 N N . LEU A 1 95 ? 8.195 10.398 0.947 1.00 84.75 95 LEU A N 1
ATOM 749 C CA . LEU A 1 95 ? 8.935 11.364 1.761 1.00 84.75 95 LEU A CA 1
ATOM 750 C C . LEU A 1 95 ? 8.906 10.977 3.246 1.00 84.75 95 LEU A C 1
ATOM 752 O O . LEU A 1 95 ? 9.574 11.616 4.064 1.00 84.75 95 LEU A O 1
ATOM 756 N N . PHE A 1 96 ? 8.121 9.961 3.610 1.00 85.06 96 PHE A N 1
ATOM 757 C CA . PHE A 1 96 ? 8.069 9.457 4.968 1.00 85.06 96 PHE A CA 1
ATOM 758 C C . PHE A 1 96 ? 9.383 8.754 5.301 1.00 85.06 96 PHE A C 1
ATOM 760 O O . PHE A 1 96 ? 9.903 7.931 4.547 1.00 85.06 96 PHE A O 1
ATOM 767 N N . ARG A 1 97 ? 9.931 9.082 6.470 1.00 84.81 97 ARG A N 1
ATOM 768 C CA . ARG A 1 97 ? 11.162 8.475 6.971 1.00 84.81 97 ARG A CA 1
ATOM 769 C C . ARG A 1 97 ? 10.815 7.575 8.152 1.00 84.81 97 ARG A C 1
ATOM 771 O O . ARG A 1 97 ? 10.614 8.101 9.248 1.00 84.81 97 ARG A O 1
ATOM 778 N N . PRO A 1 98 ? 10.738 6.245 7.956 1.00 82.81 98 PRO A N 1
ATOM 779 C CA . PRO A 1 98 ? 10.448 5.336 9.051 1.00 82.81 98 PRO A CA 1
ATOM 780 C C . PRO A 1 98 ? 11.576 5.392 10.083 1.00 82.81 98 PRO A C 1
ATOM 782 O O . PRO A 1 98 ? 12.762 5.457 9.750 1.00 82.81 98 PRO A O 1
ATOM 785 N N . PHE A 1 99 ? 11.204 5.342 11.352 1.00 78.19 99 PHE A N 1
ATOM 786 C CA . PHE A 1 99 ? 12.131 5.357 12.481 1.00 78.19 99 PHE A CA 1
ATOM 787 C C . PHE A 1 99 ? 11.783 4.230 13.462 1.00 78.19 99 PHE A C 1
ATOM 789 O O . PHE A 1 99 ? 10.824 3.502 13.237 1.00 78.19 99 PHE A O 1
ATOM 796 N N . GLY A 1 100 ? 12.590 4.039 14.509 1.00 76.88 100 GLY A N 1
ATOM 797 C CA . GLY A 1 100 ? 12.381 2.977 15.507 1.00 76.88 100 GLY A CA 1
ATOM 798 C C . GLY A 1 100 ? 12.759 1.573 15.020 1.00 76.88 100 GLY A C 1
ATOM 799 O O . GLY A 1 100 ? 13.694 1.458 14.226 1.00 76.88 100 GLY A O 1
ATOM 800 N N . VAL A 1 101 ? 12.092 0.538 15.540 1.00 76.75 101 VAL A N 1
ATOM 801 C CA . VAL A 1 101 ? 12.400 -0.890 15.304 1.00 76.75 101 VAL A CA 1
ATOM 802 C C . VAL A 1 101 ? 11.671 -1.446 14.090 1.00 76.75 101 VAL A C 1
ATOM 804 O O . VAL A 1 101 ? 12.304 -1.885 13.142 1.00 76.75 101 VAL A O 1
ATOM 807 N N . ASN A 1 102 ? 10.353 -1.270 14.012 1.00 83.81 102 ASN A N 1
ATOM 808 C CA . ASN A 1 102 ? 9.530 -1.807 12.928 1.00 83.81 102 ASN A CA 1
ATOM 809 C C . ASN A 1 102 ? 9.580 -0.934 11.658 1.00 83.81 102 ASN A C 1
ATOM 811 O O . ASN A 1 102 ? 8.547 -0.655 11.043 1.00 83.81 102 ASN A O 1
ATOM 815 N N . ARG A 1 103 ? 10.757 -0.418 11.273 1.00 86.69 103 ARG A N 1
ATOM 816 C CA . ARG A 1 103 ? 10.900 0.542 10.156 1.00 86.69 103 ARG A CA 1
ATOM 817 C C . ARG A 1 103 ? 10.417 -0.037 8.843 1.00 86.69 103 ARG A C 1
ATOM 819 O O . ARG A 1 103 ? 9.743 0.646 8.075 1.00 86.69 103 ARG A O 1
ATOM 826 N N . MET A 1 104 ? 10.770 -1.294 8.595 1.00 87.06 104 MET A N 1
ATOM 827 C CA . MET A 1 104 ? 10.405 -1.956 7.355 1.00 87.06 104 MET A CA 1
ATOM 828 C C . MET A 1 104 ? 8.894 -2.167 7.275 1.00 87.06 104 MET A C 1
ATOM 830 O O . MET A 1 104 ? 8.282 -1.848 6.260 1.00 87.06 104 MET A O 1
ATOM 834 N N . LEU A 1 105 ? 8.268 -2.588 8.377 1.00 88.75 105 LEU A N 1
ATOM 835 C CA . LEU A 1 105 ? 6.818 -2.726 8.448 1.00 88.75 105 LEU A CA 1
ATOM 836 C C . LEU A 1 105 ? 6.096 -1.385 8.252 1.00 88.75 105 LEU A C 1
ATOM 838 O O . LEU A 1 105 ? 5.143 -1.323 7.479 1.00 88.75 105 LEU A O 1
ATOM 842 N N . GLN A 1 106 ? 6.579 -0.301 8.867 1.00 90.38 106 GLN A N 1
ATOM 843 C CA . GLN A 1 106 ? 6.045 1.048 8.631 1.00 90.38 106 GLN A CA 1
ATOM 844 C C . GLN A 1 106 ? 6.111 1.423 7.145 1.00 90.38 106 GLN A C 1
ATOM 846 O O . GLN A 1 106 ? 5.121 1.877 6.573 1.00 90.38 106 GLN A O 1
ATOM 851 N N . LYS A 1 107 ? 7.257 1.179 6.497 1.00 90.38 107 LYS A N 1
ATOM 852 C CA . LYS A 1 107 ? 7.440 1.442 5.065 1.00 90.38 107 LYS A CA 1
ATOM 853 C C . LYS A 1 107 ? 6.514 0.574 4.208 1.00 90.38 107 LYS A C 1
ATOM 855 O O . LYS A 1 107 ? 5.964 1.054 3.221 1.00 90.38 107 LYS A O 1
ATOM 860 N N . ASN A 1 108 ? 6.326 -0.694 4.573 1.00 91.81 108 ASN A N 1
ATOM 861 C CA . ASN A 1 108 ? 5.451 -1.640 3.874 1.00 91.81 108 ASN A CA 1
ATOM 862 C C . ASN A 1 108 ? 3.984 -1.192 3.952 1.00 91.81 108 ASN A C 1
ATOM 864 O O . ASN A 1 108 ? 3.314 -1.118 2.925 1.00 91.81 108 ASN A O 1
ATOM 868 N N . LEU A 1 109 ? 3.514 -0.816 5.143 1.00 92.50 109 LEU A N 1
ATOM 869 C CA . LEU A 1 109 ? 2.161 -0.303 5.362 1.00 92.50 109 LEU A CA 1
ATOM 870 C C . LEU A 1 109 ? 1.912 1.005 4.602 1.00 92.50 109 LEU A C 1
ATOM 872 O O . LEU A 1 109 ? 0.897 1.126 3.924 1.00 92.50 109 LEU A O 1
ATOM 876 N N . GLU A 1 110 ? 2.848 1.955 4.640 1.00 91.62 110 GLU A N 1
ATOM 877 C CA . GLU A 1 110 ? 2.733 3.176 3.835 1.00 91.62 110 GLU A CA 1
ATOM 878 C C . GLU A 1 110 ? 2.637 2.854 2.338 1.00 91.62 110 GLU A C 1
ATOM 880 O O . GLU A 1 110 ? 1.739 3.346 1.658 1.00 91.62 110 GLU A O 1
ATOM 885 N N . THR A 1 111 ? 3.535 2.005 1.828 1.00 90.12 111 THR A N 1
ATOM 886 C CA . THR A 1 111 ? 3.614 1.672 0.394 1.00 90.12 111 THR A CA 1
ATOM 887 C C . THR A 1 111 ? 2.269 1.166 -0.144 1.00 90.12 111 THR A C 1
ATOM 889 O O . THR A 1 111 ? 1.900 1.488 -1.274 1.00 90.12 111 THR A O 1
ATOM 892 N N . VAL A 1 112 ? 1.534 0.398 0.668 1.00 89.94 112 VAL A N 1
ATOM 893 C CA . VAL A 1 112 ? 0.246 -0.204 0.290 1.00 89.94 112 VAL A CA 1
ATOM 894 C C . VAL A 1 112 ? -0.933 0.758 0.447 1.00 89.94 112 VAL A C 1
ATOM 896 O O . VAL A 1 112 ? -1.837 0.730 -0.382 1.00 89.94 112 VAL A O 1
ATOM 899 N N . PHE A 1 113 ? -0.952 1.583 1.497 1.00 91.50 113 PHE A N 1
ATOM 900 C CA . PHE A 1 113 ? -2.160 2.315 1.911 1.00 91.50 113 PHE A CA 1
ATOM 901 C C . PHE A 1 113 ? -2.122 3.824 1.665 1.00 91.50 113 PHE A C 1
ATOM 903 O O . PHE A 1 113 ? -3.148 4.488 1.828 1.00 91.50 113 PHE A O 1
ATOM 910 N N . ARG A 1 114 ? -0.970 4.382 1.270 1.00 89.25 114 ARG A N 1
ATOM 911 C CA . ARG A 1 114 ? -0.814 5.826 1.051 1.00 89.25 114 ARG A CA 1
ATOM 912 C C . ARG A 1 114 ? -1.799 6.370 0.014 1.00 89.25 114 ARG A C 1
ATOM 914 O O . ARG A 1 114 ? -2.477 7.353 0.297 1.00 89.25 114 ARG A O 1
ATOM 921 N N . ASP A 1 115 ? -1.896 5.725 -1.145 1.00 87.94 115 ASP A N 1
ATOM 922 C CA . ASP A 1 115 ? -2.751 6.190 -2.249 1.00 87.94 115 ASP A CA 1
ATOM 923 C C . ASP A 1 115 ? -4.248 6.012 -1.949 1.00 87.94 115 ASP A C 1
ATOM 925 O O . ASP A 1 115 ? -5.075 6.768 -2.454 1.00 87.94 115 ASP A O 1
ATOM 929 N N . ASP A 1 116 ? -4.592 5.079 -1.055 1.00 89.94 116 ASP A N 1
ATOM 930 C CA . ASP A 1 116 ? -5.961 4.895 -0.562 1.00 89.94 116 ASP A CA 1
ATOM 931 C C . ASP A 1 116 ? -6.365 6.003 0.437 1.00 89.94 116 ASP A C 1
ATOM 933 O O . ASP A 1 116 ? -7.507 6.041 0.897 1.00 89.94 116 ASP A O 1
ATOM 937 N N . GLY A 1 117 ? -5.449 6.905 0.815 1.00 91.06 117 GLY A N 1
ATOM 938 C CA . GLY A 1 117 ? -5.703 7.955 1.803 1.00 91.06 117 GLY A CA 1
ATOM 939 C C . GLY A 1 117 ? -5.958 7.402 3.207 1.00 91.06 117 GLY A C 1
ATOM 940 O O . GLY A 1 117 ? -6.704 7.999 3.989 1.00 91.06 117 GLY A O 1
ATOM 941 N N . ILE A 1 118 ? -5.380 6.237 3.512 1.00 93.19 118 ILE A N 1
ATOM 942 C CA . ILE A 1 118 ? -5.537 5.513 4.776 1.00 93.19 118 ILE A CA 1
ATOM 943 C C . ILE A 1 118 ? -4.238 5.610 5.559 1.00 93.19 118 ILE A C 1
ATOM 945 O O . ILE A 1 118 ? -3.162 5.400 5.009 1.00 93.19 118 ILE A O 1
ATOM 949 N N . VAL A 1 119 ? -4.336 5.878 6.856 1.00 92.75 119 VAL A N 1
ATOM 950 C CA . VAL A 1 119 ? -3.209 5.886 7.793 1.00 92.75 119 VAL A CA 1
ATOM 951 C C . VAL A 1 119 ? -3.123 4.513 8.470 1.00 92.75 119 VAL A C 1
ATOM 953 O O . VAL A 1 119 ? -3.906 4.180 9.357 1.00 92.75 119 VAL A O 1
ATOM 956 N N . ALA A 1 120 ? -2.202 3.671 8.011 1.00 92.94 120 ALA A N 1
ATOM 957 C CA . ALA A 1 120 ? -2.160 2.240 8.317 1.00 92.94 120 ALA A CA 1
ATOM 958 C C . ALA A 1 120 ? -1.450 1.880 9.636 1.00 92.94 120 ALA A C 1
ATOM 960 O O . ALA A 1 120 ? -1.438 0.713 10.025 1.00 92.94 120 ALA A O 1
ATOM 961 N N . PHE A 1 121 ? -0.872 2.860 10.327 1.00 89.62 121 PHE A N 1
ATOM 962 C CA . PHE A 1 121 ? -0.323 2.724 11.675 1.00 89.62 121 PHE A CA 1
ATOM 963 C C . PHE A 1 121 ? -0.234 4.099 12.347 1.00 89.62 121 PHE A C 1
ATOM 965 O O . PHE A 1 121 ? -0.351 5.138 11.697 1.00 89.62 121 PHE A O 1
ATOM 972 N N . SER A 1 122 ? 0.034 4.112 13.648 1.00 81.50 122 SER A N 1
ATOM 973 C CA . SER A 1 122 ? 0.387 5.303 14.413 1.00 81.50 122 SER A CA 1
ATOM 974 C C . SER A 1 122 ? 1.598 5.013 15.280 1.00 81.50 122 SER A C 1
ATOM 976 O O . SER A 1 122 ? 1.800 3.889 15.706 1.00 81.50 122 SER A O 1
ATOM 978 N N . ASN A 1 123 ? 2.388 6.021 15.612 1.00 73.50 123 ASN A N 1
ATOM 979 C CA . ASN A 1 123 ? 3.396 5.881 16.661 1.00 73.50 123 ASN A CA 1
ATOM 980 C C . ASN A 1 123 ? 3.013 6.667 17.928 1.00 73.50 123 ASN A C 1
ATOM 982 O O . ASN A 1 123 ? 3.856 6.873 18.797 1.00 73.50 123 ASN A O 1
ATOM 986 N N . CYS A 1 124 ? 1.752 7.114 18.059 1.00 68.94 124 CYS A N 1
ATOM 987 C CA . CYS A 1 124 ? 1.312 7.916 19.201 1.00 68.94 124 CYS A CA 1
ATOM 988 C C . CYS A 1 124 ? -0.123 7.618 19.672 1.00 68.94 124 CYS A C 1
ATOM 990 O O . CYS A 1 124 ? -0.997 7.212 18.911 1.00 68.94 124 CYS A O 1
ATOM 992 N N . CYS 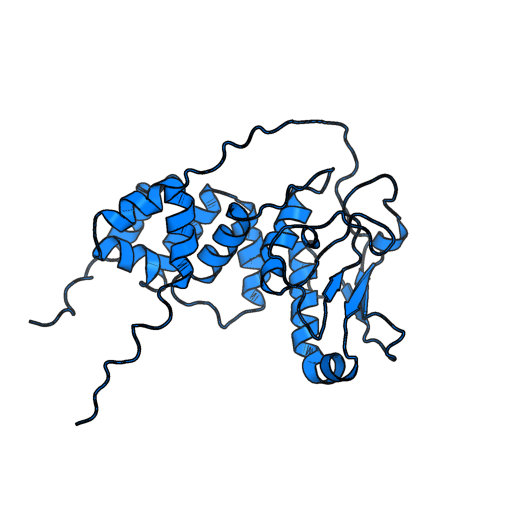A 1 125 ? -0.363 7.809 20.975 1.00 58.44 125 CYS A N 1
ATOM 993 C CA . CYS A 1 125 ? -1.544 7.334 21.706 1.00 58.44 125 CYS A CA 1
ATOM 994 C C . CYS A 1 125 ? -2.823 8.161 21.491 1.00 58.44 125 CYS A C 1
ATOM 996 O O . CYS A 1 125 ? -3.911 7.723 21.866 1.00 58.44 125 CYS A O 1
ATOM 998 N N . SER A 1 126 ? -2.728 9.338 20.866 1.00 46.16 126 SER A N 1
ATOM 999 C CA . SER A 1 126 ? -3.867 10.246 20.687 1.00 46.16 126 SER A CA 1
ATOM 1000 C C . SER A 1 126 ? -3.595 11.295 19.611 1.00 46.16 126 SER A C 1
ATOM 1002 O O . SER A 1 126 ? -2.801 12.187 19.870 1.00 46.16 126 SER A O 1
ATOM 1004 N N . ASN A 1 127 ? -4.259 11.226 18.447 1.00 47.41 127 ASN A N 1
ATOM 1005 C CA . ASN A 1 127 ? -4.274 12.261 17.387 1.00 47.41 127 ASN A CA 1
ATOM 1006 C C . ASN A 1 127 ? -2.921 12.933 17.043 1.00 47.41 127 ASN A C 1
ATOM 1008 O O . ASN A 1 127 ? -2.903 14.048 16.527 1.00 47.41 127 ASN A O 1
ATOM 1012 N N . CYS A 1 128 ? -1.797 12.272 17.318 1.00 53.41 128 CYS A N 1
ATOM 1013 C CA . CYS A 1 128 ? -0.475 12.883 17.279 1.00 53.41 128 CYS A CA 1
ATOM 1014 C C . CYS A 1 128 ? 0.381 12.303 16.150 1.00 53.41 128 CYS A C 1
ATOM 1016 O O . CYS A 1 128 ? 0.277 11.137 15.761 1.00 53.41 128 CYS A O 1
ATOM 1018 N N . THR A 1 129 ? 1.190 13.212 15.628 1.00 53.31 129 THR A N 1
ATOM 1019 C CA . THR A 1 129 ? 1.797 13.308 14.304 1.00 53.31 129 THR A CA 1
ATOM 1020 C C . THR A 1 129 ? 3.117 12.549 14.184 1.00 53.31 129 THR A C 1
ATOM 1022 O O . THR A 1 129 ? 4.173 13.162 14.070 1.00 53.31 129 THR A O 1
ATOM 1025 N N . ASP A 1 130 ? 3.062 11.219 14.251 1.00 68.06 130 ASP A N 1
ATOM 1026 C CA . ASP A 1 130 ? 4.227 10.364 13.981 1.00 68.06 130 ASP A CA 1
ATOM 1027 C C . ASP A 1 130 ? 3.874 9.235 12.996 1.00 68.06 130 ASP A C 1
ATOM 1029 O O . ASP A 1 130 ? 4.218 8.065 13.187 1.00 68.06 130 ASP A O 1
ATOM 1033 N N . SER A 1 131 ? 3.135 9.571 11.940 1.00 77.50 131 SER A N 1
ATOM 1034 C CA . SER A 1 131 ? 2.859 8.661 10.821 1.00 77.50 131 SER A CA 1
ATOM 1035 C C . SER A 1 131 ? 3.095 9.379 9.493 1.00 77.50 131 SER A C 1
ATOM 1037 O O . SER A 1 131 ? 3.380 10.575 9.458 1.00 77.50 131 SER A O 1
ATOM 1039 N N . TYR A 1 132 ? 2.954 8.676 8.372 1.00 84.00 132 TYR A N 1
ATOM 1040 C CA . TYR A 1 132 ? 3.089 9.301 7.054 1.00 84.00 132 TYR A CA 1
ATOM 1041 C C . TYR A 1 132 ? 1.955 10.283 6.713 1.00 84.00 132 TYR A C 1
ATOM 1043 O O . TYR A 1 132 ? 2.012 10.930 5.672 1.00 84.00 132 TYR A O 1
ATOM 1051 N N . GLN A 1 133 ? 0.946 10.445 7.578 1.00 85.75 133 GLN A N 1
ATOM 1052 C CA . GLN A 1 133 ? -0.096 11.455 7.382 1.00 85.75 133 GLN A CA 1
ATOM 1053 C C . GLN A 1 133 ? 0.453 12.892 7.390 1.00 85.75 133 GLN A C 1
ATOM 1055 O O . GLN A 1 133 ? -0.158 13.788 6.816 1.00 85.75 133 GLN A O 1
ATOM 1060 N N . ASP A 1 134 ? 1.595 13.103 8.050 1.00 82.69 134 ASP A N 1
ATOM 1061 C CA . ASP A 1 134 ? 2.224 14.415 8.231 1.00 82.69 134 ASP A CA 1
ATOM 1062 C C . ASP A 1 134 ? 3.114 14.803 7.038 1.00 82.69 134 ASP A C 1
ATOM 1064 O O . ASP A 1 134 ? 3.685 15.896 6.984 1.00 82.69 134 ASP A O 1
ATOM 1068 N N . VAL A 1 135 ? 3.234 13.904 6.059 1.00 83.00 135 VAL A N 1
ATOM 1069 C CA . VAL A 1 135 ? 3.966 14.139 4.819 1.00 83.00 135 VAL A CA 1
ATOM 1070 C C . VAL A 1 135 ? 3.183 15.102 3.916 1.00 83.00 135 VAL A C 1
ATOM 1072 O O . VAL A 1 135 ? 1.985 14.902 3.691 1.00 83.00 135 VAL A O 1
ATOM 1075 N N . PRO A 1 136 ? 3.842 16.118 3.320 1.00 82.12 136 PRO A N 1
ATOM 1076 C CA . PRO A 1 136 ? 3.200 17.006 2.359 1.00 82.12 136 PRO A CA 1
ATOM 1077 C C . PRO A 1 136 ? 2.513 16.246 1.216 1.00 82.12 136 PRO A C 1
ATOM 1079 O O . PRO A 1 136 ? 3.113 15.387 0.571 1.00 82.12 136 PRO A O 1
ATOM 1082 N N . GLY A 1 137 ? 1.255 16.598 0.947 1.00 82.81 137 GLY A N 1
ATOM 1083 C CA . GLY A 1 137 ? 0.472 16.033 -0.155 1.00 82.81 137 GLY A CA 1
ATOM 1084 C C . GLY A 1 137 ? -0.283 14.743 0.171 1.00 82.81 137 GLY A C 1
ATOM 1085 O O . GLY A 1 137 ? -0.985 14.240 -0.701 1.00 82.81 137 GLY A O 1
ATOM 1086 N N . PHE A 1 138 ? -0.193 14.213 1.394 1.00 87.38 138 PHE A N 1
ATOM 1087 C CA . PHE A 1 138 ? -1.080 13.129 1.810 1.00 87.38 138 PHE A CA 1
ATOM 1088 C C . PHE A 1 138 ? -2.524 13.634 1.946 1.00 87.38 138 PHE A C 1
ATOM 1090 O O . PHE A 1 138 ? -2.788 14.634 2.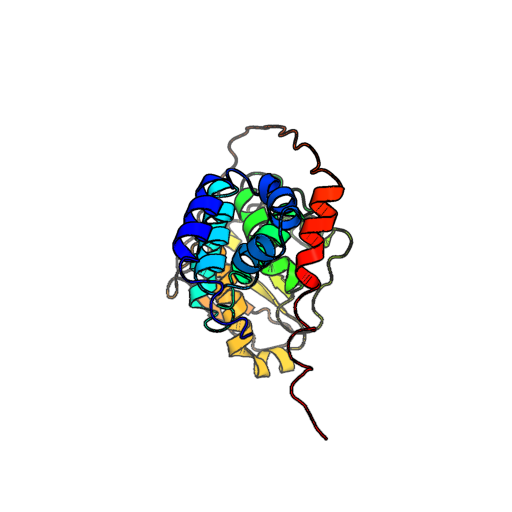615 1.00 87.38 138 PHE A O 1
ATOM 1097 N N . LEU A 1 139 ? -3.463 12.938 1.304 1.00 89.81 139 LEU A N 1
ATOM 1098 C CA . LEU A 1 139 ? -4.886 13.264 1.333 1.00 89.81 139 LEU A CA 1
ATOM 1099 C C . LEU A 1 139 ? -5.642 12.120 2.000 1.00 89.81 139 LEU A C 1
ATOM 1101 O O . LEU A 1 139 ? -5.752 11.031 1.446 1.00 89.81 139 LEU A O 1
ATOM 1105 N N . ILE A 1 140 ? -6.179 12.378 3.192 1.00 90.62 140 ILE A N 1
ATOM 1106 C CA . ILE A 1 140 ? -7.030 11.413 3.889 1.00 90.62 140 ILE A CA 1
ATOM 1107 C C . ILE A 1 140 ? -8.333 11.256 3.100 1.00 90.62 140 ILE A C 1
ATOM 1109 O O . ILE A 1 140 ? -8.984 12.251 2.773 1.00 90.62 140 ILE A O 1
ATOM 1113 N N . ARG A 1 141 ? -8.742 10.011 2.830 1.00 92.81 141 ARG A N 1
ATOM 1114 C CA . ARG A 1 141 ? -10.017 9.725 2.150 1.00 92.81 141 ARG A CA 1
ATOM 1115 C C . ARG A 1 141 ? -11.208 10.296 2.917 1.00 92.81 141 ARG A C 1
ATOM 1117 O O . ARG A 1 141 ? -11.150 10.478 4.125 1.00 92.81 141 ARG A O 1
ATOM 1124 N N . GLU A 1 142 ? -12.326 10.574 2.252 1.00 92.75 142 GLU A N 1
ATOM 1125 C CA . GLU A 1 142 ? -13.444 11.276 2.905 1.00 92.75 142 GLU A CA 1
ATOM 1126 C C . GLU A 1 142 ? -14.347 10.371 3.758 1.00 92.75 142 GLU A C 1
ATOM 1128 O O . GLU A 1 142 ? -14.778 10.793 4.834 1.00 92.75 142 GLU A O 1
ATOM 1133 N N . ARG A 1 143 ? -14.615 9.143 3.294 1.00 95.00 143 ARG A N 1
ATOM 1134 C CA . ARG A 1 143 ? -15.577 8.172 3.859 1.00 95.00 143 ARG A CA 1
ATOM 1135 C C . ARG A 1 143 ? -14.951 6.785 3.988 1.00 95.00 143 ARG A C 1
ATOM 1137 O O . ARG A 1 143 ? -14.025 6.498 3.236 1.00 95.00 143 ARG A O 1
ATOM 1144 N N . GLY A 1 144 ? -15.471 5.933 4.875 1.00 95.19 144 GLY A N 1
ATOM 1145 C CA . GLY A 1 144 ? -14.947 4.580 5.125 1.00 95.19 144 GLY A CA 1
ATOM 1146 C C . GLY A 1 144 ? -13.789 4.564 6.125 1.00 95.19 144 GLY A C 1
ATOM 1147 O O . GLY A 1 144 ? -13.663 5.492 6.931 1.00 95.19 144 GLY A O 1
ATOM 1148 N N . ILE A 1 145 ? -12.975 3.507 6.106 1.00 95.75 145 ILE A N 1
ATOM 1149 C CA . ILE A 1 145 ? -11.796 3.340 6.969 1.00 95.75 145 ILE A CA 1
ATOM 1150 C C . ILE A 1 145 ? -10.792 4.459 6.701 1.00 95.75 145 ILE A C 1
ATOM 1152 O O . ILE A 1 145 ? -10.427 4.703 5.560 1.00 95.75 145 ILE A O 1
ATOM 1156 N N . LYS A 1 146 ? -10.309 5.114 7.757 1.00 92.44 146 LYS A N 1
ATOM 1157 C CA . LYS A 1 146 ? -9.287 6.170 7.666 1.00 92.44 146 LYS A CA 1
ATOM 1158 C C . LYS A 1 146 ? -7.984 5.798 8.335 1.00 92.44 146 LYS A C 1
ATOM 1160 O O . LYS A 1 146 ? -6.936 6.293 7.934 1.00 92.44 146 LYS A O 1
ATOM 1165 N N . PHE A 1 147 ? -8.057 5.003 9.396 1.00 90.44 147 PHE A N 1
ATOM 1166 C CA . PHE A 1 147 ? -6.949 4.910 10.328 1.00 90.44 147 PHE A CA 1
ATOM 1167 C C . PHE A 1 147 ? -6.944 3.596 11.106 1.00 90.44 147 PHE A C 1
ATOM 1169 O O . PHE A 1 147 ? -7.978 3.169 11.618 1.00 90.44 147 PHE A O 1
ATOM 1176 N N . PHE A 1 148 ? -5.763 2.996 11.240 1.00 91.88 148 PHE A N 1
ATOM 1177 C CA . PHE A 1 148 ? -5.503 1.820 12.066 1.00 91.88 148 PHE A CA 1
ATOM 1178 C C . PHE A 1 148 ? -4.688 2.226 13.297 1.00 91.88 148 PHE A C 1
ATOM 1180 O O . PHE A 1 148 ? -3.579 2.754 13.184 1.00 91.88 148 PHE A O 1
ATOM 1187 N N . LYS A 1 149 ? -5.220 1.953 14.492 1.00 88.38 149 LYS A N 1
ATOM 1188 C CA . LYS A 1 149 ? -4.534 2.195 15.770 1.00 88.38 149 LYS A CA 1
ATOM 1189 C C . LYS A 1 149 ? -3.542 1.067 16.072 1.00 88.38 149 LYS A C 1
ATOM 1191 O O . LYS A 1 149 ? -3.804 0.243 16.941 1.00 88.38 149 LYS A O 1
ATOM 1196 N N . LEU A 1 150 ? -2.436 1.025 15.332 1.00 86.06 150 LEU A N 1
ATOM 1197 C CA . LEU A 1 150 ? -1.327 0.083 15.525 1.00 86.06 150 LEU A CA 1
ATOM 1198 C C . LEU A 1 150 ? -0.051 0.846 15.867 1.00 86.06 150 LEU A C 1
ATOM 1200 O O . LEU A 1 150 ? 0.356 1.685 15.071 1.00 86.06 150 LEU A O 1
ATOM 1204 N N . PHE A 1 151 ? 0.571 0.520 16.999 1.00 83.12 151 PHE A N 1
ATOM 1205 C CA . PHE A 1 151 ? 1.765 1.178 17.529 1.00 83.12 151 PHE A CA 1
ATOM 1206 C C . PHE A 1 151 ? 3.022 0.442 17.096 1.00 83.12 151 PHE A C 1
ATOM 1208 O O . PHE A 1 151 ? 3.226 -0.699 17.493 1.00 83.12 151 PHE A O 1
ATOM 1215 N N . LEU A 1 152 ? 3.856 1.087 16.276 1.00 80.94 152 LEU A N 1
ATOM 1216 C CA . LEU A 1 152 ? 5.039 0.440 15.700 1.00 80.94 152 LEU A CA 1
ATOM 1217 C C . LEU A 1 152 ? 6.366 0.908 16.304 1.00 80.94 152 LEU A C 1
ATOM 1219 O O . LEU A 1 152 ? 7.377 0.236 16.094 1.00 80.94 152 LEU A O 1
ATOM 1223 N N . ASN A 1 153 ? 6.366 1.999 17.079 1.00 71.19 153 ASN A N 1
ATOM 1224 C CA . ASN A 1 153 ? 7.550 2.557 17.735 1.00 71.19 153 ASN A CA 1
ATOM 1225 C C . ASN A 1 153 ? 7.239 3.141 19.128 1.00 71.19 153 ASN A C 1
ATOM 1227 O O . ASN A 1 153 ? 6.201 3.776 19.316 1.00 71.19 153 ASN A O 1
ATOM 1231 N N . GLY A 1 154 ? 8.210 3.054 20.051 1.00 58.62 154 GLY A N 1
ATOM 1232 C CA . GLY A 1 154 ? 8.313 3.909 21.244 1.00 58.62 154 GLY A CA 1
ATOM 1233 C C . GLY A 1 154 ? 8.102 3.232 22.608 1.00 58.62 154 GLY A C 1
ATOM 1234 O O . GLY A 1 154 ? 7.753 2.061 22.709 1.00 58.62 154 GLY A O 1
ATOM 1235 N N . MET A 1 155 ? 8.264 4.034 23.674 1.00 48.09 155 MET A N 1
ATOM 1236 C CA . MET A 1 155 ? 8.063 3.685 25.101 1.00 48.09 155 MET A CA 1
ATOM 1237 C C . MET A 1 155 ? 6.638 3.212 25.459 1.00 48.09 155 MET A C 1
ATOM 1239 O O . MET A 1 155 ? 6.392 2.817 26.596 1.00 48.09 155 MET A O 1
ATOM 1243 N N . PHE A 1 156 ? 5.706 3.277 24.508 1.00 50.16 156 PHE A N 1
ATOM 1244 C CA . PHE A 1 156 ? 4.306 2.888 24.653 1.00 50.16 156 PHE A CA 1
ATOM 1245 C C . PHE A 1 156 ? 3.964 1.707 23.743 1.00 50.16 156 PHE A C 1
ATOM 1247 O O . PHE A 1 156 ? 2.894 1.701 23.136 1.00 50.16 156 PHE A O 1
ATOM 1254 N N . TYR A 1 157 ? 4.860 0.717 23.646 1.00 58.91 157 TYR A N 1
ATOM 1255 C CA . TYR A 1 157 ? 4.467 -0.655 23.312 1.00 58.91 157 TYR A CA 1
ATOM 1256 C C . TYR A 1 157 ? 3.417 -1.085 24.340 1.00 58.91 157 TYR A C 1
ATOM 1258 O O . TYR A 1 157 ? 3.714 -1.621 25.407 1.00 58.91 157 TYR A O 1
ATOM 1266 N N . ASP A 1 158 ? 2.176 -0.698 24.091 1.00 53.25 158 ASP A N 1
ATOM 1267 C CA . ASP A 1 158 ? 1.074 -1.068 24.938 1.00 53.25 158 ASP A CA 1
ATOM 1268 C C . ASP A 1 158 ? 0.723 -2.497 24.547 1.00 53.25 158 ASP A C 1
ATOM 1270 O O . ASP A 1 158 ? 0.210 -2.765 23.459 1.00 53.25 158 ASP A O 1
ATOM 1274 N N . ASN A 1 159 ? 1.050 -3.423 25.447 1.00 53.31 159 ASN A N 1
ATOM 1275 C CA . ASN A 1 159 ? 0.782 -4.847 25.289 1.00 53.31 159 ASN A CA 1
ATOM 1276 C C . ASN A 1 159 ? -0.709 -5.138 25.012 1.00 53.31 159 ASN A C 1
ATOM 1278 O O . ASN A 1 159 ? -1.033 -6.236 24.579 1.00 53.31 159 ASN A O 1
ATOM 1282 N N . HIS A 1 160 ? -1.620 -4.174 25.212 1.00 49.78 160 HIS A N 1
ATOM 1283 C CA . HIS A 1 160 ? -3.034 -4.295 24.841 1.00 49.78 160 HIS A CA 1
ATOM 1284 C C . HIS A 1 160 ? -3.301 -4.284 23.320 1.00 49.78 160 HIS A C 1
ATOM 1286 O O . HIS A 1 160 ? -4.378 -4.715 22.913 1.00 49.78 160 HIS A O 1
ATOM 1292 N N . PHE A 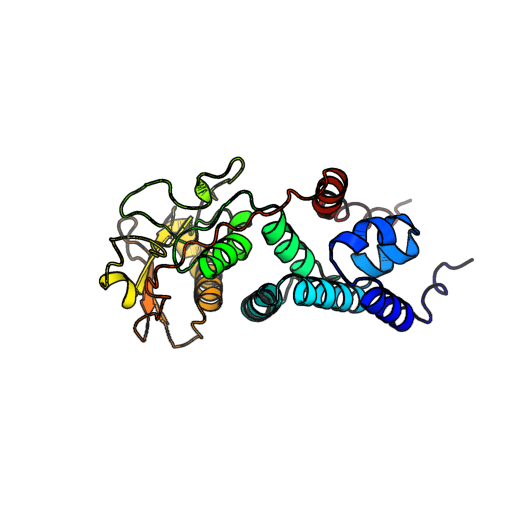1 161 ? -2.367 -3.836 22.466 1.00 56.28 161 PHE A N 1
ATOM 1293 C CA . PHE A 1 161 ? -2.506 -3.932 20.995 1.00 56.28 161 PHE A CA 1
ATOM 1294 C C . PHE A 1 161 ? -2.080 -5.289 20.428 1.00 56.28 161 PHE A C 1
ATOM 1296 O O . PHE A 1 161 ? -2.216 -5.535 19.230 1.00 56.28 161 PHE A O 1
ATOM 1303 N N . LEU A 1 162 ? -1.575 -6.176 21.285 1.00 63.56 162 LEU A N 1
ATOM 1304 C CA . LEU A 1 162 ? -1.168 -7.520 20.896 1.00 63.56 162 LEU A CA 1
ATOM 1305 C C . LEU A 1 162 ? -2.370 -8.423 20.603 1.00 63.56 162 LEU A C 1
ATOM 1307 O O . LEU A 1 162 ? -2.251 -9.317 19.773 1.00 63.56 162 LEU A O 1
ATOM 1311 N N . ASP A 1 163 ? -3.521 -8.153 21.223 1.00 74.56 163 ASP A N 1
ATOM 1312 C CA . ASP A 1 163 ? -4.743 -8.953 21.062 1.00 74.56 163 ASP A CA 1
ATOM 1313 C C . ASP A 1 163 ? -5.641 -8.435 19.924 1.00 74.56 163 ASP A C 1
ATOM 1315 O O . ASP A 1 163 ? -6.600 -9.094 19.518 1.00 74.56 163 ASP A O 1
ATOM 1319 N N . GLY A 1 164 ? -5.359 -7.241 19.396 1.00 85.94 164 GLY A N 1
ATOM 1320 C CA . GLY A 1 164 ? -6.118 -6.676 18.291 1.00 85.94 164 GLY A CA 1
ATOM 1321 C C . GLY A 1 164 ? -5.898 -5.188 18.047 1.00 85.94 164 GLY A C 1
ATOM 1322 O O . GLY A 1 164 ? -5.272 -4.473 18.828 1.00 85.94 164 GLY A O 1
ATOM 1323 N N . VAL A 1 165 ? -6.468 -4.700 16.946 1.00 90.25 165 VAL A N 1
ATOM 1324 C CA . VAL A 1 165 ? -6.358 -3.308 16.500 1.00 90.25 165 VAL A CA 1
ATOM 1325 C C . VAL A 1 165 ? -7.726 -2.677 16.294 1.00 90.25 165 VAL A C 1
ATOM 1327 O O . VAL A 1 165 ? -8.641 -3.246 15.698 1.00 90.25 165 VAL A O 1
ATOM 1330 N N . PHE A 1 166 ? -7.857 -1.441 16.771 1.00 91.31 166 PHE A N 1
ATOM 1331 C CA . PHE A 1 166 ? -9.018 -0.607 16.492 1.00 91.31 166 PHE A CA 1
ATOM 1332 C C . PHE A 1 166 ? -8.852 0.102 15.151 1.00 91.31 166 PHE A C 1
ATOM 1334 O O . PHE A 1 166 ? -7.870 0.813 14.923 1.00 91.31 166 PHE A O 1
ATOM 1341 N N . VAL A 1 167 ? -9.858 -0.037 14.296 1.00 93.94 167 VAL A N 1
ATOM 1342 C CA . VAL A 1 167 ? -9.906 0.592 12.978 1.00 93.94 167 VAL A CA 1
ATOM 1343 C C . VAL A 1 167 ? -10.964 1.687 13.001 1.00 93.94 167 VAL A C 1
ATOM 1345 O O . VAL A 1 167 ? -12.154 1.451 13.239 1.00 93.94 167 VAL A O 1
ATOM 1348 N N . VAL A 1 168 ? -10.498 2.915 12.805 1.00 92.69 168 VAL A N 1
ATOM 1349 C CA . VAL A 1 168 ? -11.313 4.125 12.801 1.00 92.69 168 VAL A CA 1
ATOM 1350 C C . VAL A 1 168 ? -11.804 4.377 11.385 1.00 92.69 168 VAL A C 1
ATOM 1352 O O . VAL A 1 168 ? -11.037 4.361 10.420 1.00 92.69 168 VAL A O 1
ATOM 1355 N N . TYR A 1 169 ? -13.095 4.650 11.280 1.00 94.81 169 TYR A N 1
ATOM 1356 C CA . TYR A 1 169 ? -13.781 4.952 10.037 1.00 94.81 169 TYR A CA 1
ATOM 1357 C C . TYR A 1 169 ? -14.595 6.235 10.187 1.00 94.81 169 TYR A C 1
ATOM 1359 O O . TYR A 1 169 ? -14.725 6.800 11.274 1.00 94.81 169 TYR A O 1
ATOM 1367 N N . THR A 1 170 ? -15.161 6.691 9.079 1.00 93.56 170 THR A N 1
ATOM 1368 C CA . THR A 1 170 ? -16.162 7.761 9.066 1.00 93.56 170 THR A CA 1
ATOM 1369 C C . THR A 1 170 ? -17.356 7.355 8.245 1.00 93.56 170 THR A C 1
ATOM 1371 O O . THR A 1 170 ? -17.199 6.606 7.282 1.00 93.56 170 THR A O 1
ATOM 1374 N N . ASP A 1 171 ? -18.505 7.919 8.617 1.00 94.75 171 ASP A N 1
ATOM 1375 C CA . ASP A 1 171 ? -19.801 7.618 8.021 1.00 94.75 171 ASP A CA 1
ATOM 1376 C C . ASP A 1 171 ? -20.177 6.141 8.218 1.00 94.75 171 ASP A C 1
ATOM 1378 O O . ASP A 1 171 ? -19.817 5.259 7.437 1.00 94.75 171 ASP A O 1
ATOM 1382 N N . LEU A 1 172 ? -20.902 5.872 9.310 1.00 95.94 172 LEU A N 1
ATOM 1383 C CA . LEU A 1 172 ? -21.384 4.528 9.618 1.00 95.94 172 LEU A CA 1
ATOM 1384 C C . LEU A 1 172 ? -22.261 3.980 8.489 1.00 95.94 172 LEU A C 1
ATOM 1386 O O . LEU A 1 172 ? -22.124 2.812 8.153 1.00 95.94 172 LEU A O 1
ATOM 1390 N N . ASN A 1 173 ? -23.118 4.798 7.874 1.00 97.00 173 ASN A N 1
ATOM 1391 C CA . ASN A 1 173 ? -24.005 4.320 6.812 1.00 97.00 173 ASN A CA 1
ATOM 1392 C C . ASN A 1 173 ? -23.190 3.852 5.607 1.00 97.00 173 ASN A C 1
ATOM 1394 O O . ASN A 1 173 ? -23.373 2.728 5.147 1.00 97.00 173 ASN A O 1
ATOM 1398 N N . TYR A 1 174 ? -22.217 4.660 5.176 1.00 97.00 174 TYR A N 1
ATOM 1399 C CA . TYR A 1 174 ? -21.304 4.269 4.104 1.00 97.00 174 TYR A CA 1
ATOM 1400 C C . TYR A 1 174 ? -20.570 2.962 4.424 1.00 97.00 174 TYR A C 1
ATOM 1402 O O . TYR A 1 174 ? -20.536 2.065 3.583 1.00 97.00 174 TYR A O 1
ATOM 1410 N N . LEU A 1 175 ? -20.016 2.839 5.638 1.00 96.62 175 LEU A N 1
ATOM 1411 C CA . LEU A 1 175 ? -19.327 1.624 6.081 1.00 96.62 175 LEU A CA 1
ATOM 1412 C C . LEU A 1 175 ? -20.249 0.398 6.047 1.00 96.62 175 LEU A C 1
ATOM 1414 O O . LEU A 1 175 ? -19.815 -0.684 5.659 1.00 96.62 175 LEU A O 1
ATOM 1418 N N . LEU A 1 176 ? -21.497 0.536 6.496 1.00 95.69 176 LEU A N 1
ATOM 1419 C CA . LEU A 1 176 ? -22.451 -0.571 6.528 1.00 95.69 176 LEU A CA 1
ATOM 1420 C C . LEU A 1 176 ? -22.846 -1.014 5.115 1.00 95.69 176 LEU A C 1
ATOM 1422 O O . LEU A 1 176 ? -22.918 -2.223 4.883 1.00 95.69 176 LEU A O 1
ATOM 1426 N N . ASP A 1 177 ? -23.034 -0.059 4.202 1.00 97.50 177 ASP A N 1
ATOM 1427 C CA . ASP A 1 177 ? -23.374 -0.295 2.794 1.00 97.50 177 ASP A CA 1
ATOM 1428 C C . ASP A 1 177 ? -22.211 -0.923 2.007 1.00 97.50 177 ASP A C 1
ATOM 1430 O O . ASP A 1 177 ? -22.433 -1.712 1.092 1.00 97.50 177 ASP A O 1
ATOM 1434 N N . HIS A 1 178 ? -20.968 -0.612 2.387 1.00 97.12 178 HIS A N 1
ATOM 1435 C CA . HIS A 1 178 ? -19.737 -1.056 1.717 1.00 97.12 178 HIS A CA 1
ATOM 1436 C C . HIS A 1 178 ? -18.913 -2.013 2.588 1.00 97.12 178 HIS A C 1
ATOM 1438 O O . HIS A 1 178 ? -17.689 -2.089 2.473 1.00 97.12 178 HIS A O 1
ATOM 1444 N N . TRP A 1 179 ? -19.580 -2.743 3.486 1.00 96.06 179 TRP A N 1
ATOM 1445 C CA . TRP A 1 179 ? -18.914 -3.523 4.529 1.00 96.06 179 TRP A CA 1
ATOM 1446 C C . TRP A 1 179 ? -17.902 -4.530 3.980 1.00 96.06 179 TRP A C 1
ATOM 1448 O O . TRP A 1 179 ? -16.800 -4.633 4.513 1.00 96.06 179 TRP A O 1
ATOM 1458 N N . ASP A 1 180 ? -18.255 -5.245 2.911 1.00 95.19 180 ASP A N 1
ATOM 1459 C CA . ASP A 1 180 ? -17.387 -6.276 2.340 1.00 95.19 180 ASP A CA 1
ATOM 1460 C C . ASP A 1 180 ? -16.115 -5.674 1.730 1.00 95.19 180 ASP A C 1
ATOM 1462 O O . ASP A 1 180 ? -15.019 -6.145 2.033 1.00 95.19 180 ASP A O 1
ATOM 1466 N N . SER A 1 181 ? -16.239 -4.573 0.979 1.00 93.56 181 SER A N 1
ATOM 1467 C CA . SER A 1 181 ? -15.083 -3.865 0.413 1.00 93.56 181 SER A CA 1
ATOM 1468 C C . SER A 1 181 ? -14.208 -3.205 1.480 1.00 93.56 181 SER A C 1
ATOM 1470 O O . SER A 1 181 ? -12.987 -3.189 1.357 1.00 93.56 181 SER A O 1
ATOM 1472 N N . GLU A 1 182 ? -14.796 -2.689 2.562 1.00 95.88 182 GLU A N 1
ATOM 1473 C CA . GLU A 1 182 ? -14.017 -2.152 3.685 1.00 95.88 182 GLU A CA 1
ATOM 1474 C C . GLU A 1 182 ? -13.333 -3.284 4.473 1.00 95.88 182 GLU A C 1
ATOM 1476 O O . GLU A 1 182 ? -12.215 -3.119 4.961 1.00 95.88 182 GLU A O 1
ATOM 1481 N N . CYS A 1 183 ? -13.930 -4.478 4.532 1.00 94.94 183 CYS A N 1
ATOM 1482 C CA . CYS A 1 183 ? -13.251 -5.658 5.063 1.00 94.94 183 CYS A CA 1
ATOM 1483 C C . CYS A 1 183 ? -12.071 -6.086 4.186 1.00 94.94 183 CYS A C 1
ATOM 1485 O O . CYS A 1 183 ? -11.056 -6.487 4.744 1.00 94.94 183 CYS A O 1
ATOM 1487 N N . ASP A 1 184 ? -12.135 -5.963 2.857 1.00 93.00 184 ASP A N 1
ATOM 1488 C CA . ASP A 1 184 ? -10.993 -6.270 1.976 1.00 93.00 184 ASP A CA 1
ATOM 1489 C C . ASP A 1 184 ? -9.777 -5.377 2.259 1.00 93.00 184 ASP A C 1
ATOM 1491 O O . ASP A 1 184 ? -8.634 -5.836 2.209 1.00 93.00 184 ASP A O 1
ATOM 1495 N N . ILE A 1 185 ? -10.005 -4.117 2.637 1.00 94.19 185 ILE A N 1
ATOM 1496 C CA . ILE A 1 185 ? -8.945 -3.209 3.103 1.00 94.19 185 ILE A CA 1
ATOM 1497 C C . ILE A 1 185 ? -8.301 -3.757 4.380 1.00 94.19 185 ILE A C 1
ATOM 1499 O O . ILE A 1 185 ? -7.075 -3.801 4.481 1.00 94.19 185 ILE A O 1
ATOM 1503 N N . ILE A 1 186 ? -9.111 -4.213 5.338 1.00 95.25 186 ILE A N 1
ATOM 1504 C CA . ILE A 1 186 ? -8.618 -4.808 6.588 1.00 95.25 186 ILE A CA 1
ATOM 1505 C C . ILE A 1 186 ? -7.867 -6.114 6.313 1.00 95.25 186 ILE A C 1
ATOM 1507 O O . ILE A 1 186 ? -6.792 -6.313 6.869 1.00 95.25 186 ILE A O 1
ATOM 1511 N N . ARG A 1 187 ? -8.378 -6.983 5.432 1.00 92.88 187 ARG A N 1
ATOM 1512 C CA . ARG A 1 187 ? -7.707 -8.236 5.045 1.00 92.88 187 ARG A CA 1
ATOM 1513 C C . ARG A 1 187 ? -6.340 -7.961 4.432 1.00 92.88 187 ARG A C 1
ATOM 1515 O O . ARG A 1 187 ? -5.354 -8.570 4.837 1.00 92.88 187 ARG A O 1
ATOM 1522 N N . ARG A 1 188 ? -6.263 -6.996 3.512 1.00 91.56 188 ARG A N 1
ATOM 1523 C CA . ARG A 1 188 ? -5.003 -6.535 2.913 1.00 91.56 188 ARG A CA 1
ATOM 1524 C C . ARG A 1 188 ? -4.056 -5.965 3.968 1.00 91.56 188 ARG A C 1
ATOM 1526 O O . ARG A 1 188 ? -2.860 -6.229 3.919 1.00 91.56 188 ARG A O 1
ATOM 1533 N N . TRP A 1 189 ? -4.578 -5.238 4.954 1.00 93.94 189 TRP A N 1
ATOM 1534 C CA . TRP A 1 189 ? -3.778 -4.693 6.052 1.00 93.94 189 TRP A CA 1
ATOM 1535 C C . TRP A 1 189 ? -3.206 -5.806 6.941 1.00 93.94 189 TRP A C 1
ATOM 1537 O O . TRP A 1 189 ? -2.004 -5.832 7.200 1.00 93.94 189 TRP A O 1
ATOM 1547 N N . CYS A 1 190 ? -4.032 -6.789 7.309 1.00 91.81 190 CYS A N 1
ATOM 1548 C CA . CYS A 1 190 ? -3.611 -8.000 8.012 1.00 91.81 190 CYS A CA 1
ATOM 1549 C C . CYS A 1 190 ? -2.559 -8.786 7.216 1.00 91.81 190 CYS A C 1
ATOM 1551 O O . CYS A 1 190 ? -1.567 -9.229 7.790 1.00 91.81 190 CYS A O 1
ATOM 1553 N N . ALA A 1 191 ? -2.722 -8.902 5.897 1.00 89.50 191 ALA A N 1
ATOM 1554 C CA . ALA A 1 191 ? -1.758 -9.582 5.041 1.00 89.50 191 ALA A CA 1
ATOM 1555 C C . ALA A 1 191 ? -0.381 -8.896 5.083 1.00 89.50 191 ALA A C 1
ATOM 1557 O O . ALA A 1 191 ? 0.631 -9.578 5.223 1.00 89.50 191 ALA A O 1
ATOM 1558 N N . VAL A 1 192 ? -0.317 -7.556 5.067 1.00 90.62 192 VAL A N 1
ATOM 1559 C CA . VAL A 1 192 ? 0.956 -6.815 5.204 1.00 90.62 192 VAL A CA 1
ATOM 1560 C C . VAL A 1 192 ? 1.658 -7.128 6.533 1.00 90.62 192 VAL A C 1
ATOM 1562 O O . VAL A 1 192 ? 2.886 -7.276 6.538 1.00 90.62 192 VAL A O 1
ATOM 1565 N N . LEU A 1 193 ? 0.891 -7.307 7.617 1.00 88.75 193 LEU A N 1
ATOM 1566 C CA . LEU A 1 193 ? 1.389 -7.751 8.929 1.00 88.75 193 LEU A CA 1
ATOM 1567 C C . LEU A 1 193 ? 1.829 -9.223 8.969 1.00 88.75 193 LEU A C 1
ATOM 1569 O O . LEU A 1 193 ? 2.422 -9.646 9.953 1.00 88.75 193 LEU A O 1
ATOM 1573 N N . GLY A 1 194 ? 1.551 -10.007 7.926 1.00 86.50 194 GLY A N 1
ATOM 1574 C CA . GLY A 1 194 ? 1.823 -11.445 7.895 1.00 86.50 194 GLY A CA 1
ATOM 1575 C C . GLY A 1 194 ? 0.723 -12.304 8.526 1.00 86.50 194 GLY A C 1
ATOM 1576 O O . GLY A 1 194 ? 0.930 -13.497 8.735 1.00 86.50 194 GLY A O 1
ATOM 1577 N N . LEU A 1 195 ? -0.450 -11.730 8.812 1.00 87.25 195 LEU A N 1
ATOM 1578 C CA . LEU A 1 195 ? -1.601 -12.467 9.329 1.00 87.25 195 LEU A CA 1
ATOM 1579 C C . LEU A 1 195 ? -2.386 -13.105 8.178 1.00 87.25 195 LEU A C 1
ATOM 1581 O O . LEU A 1 195 ? -2.752 -12.439 7.209 1.00 87.25 195 LEU A O 1
ATOM 1585 N N . THR A 1 196 ? -2.682 -14.397 8.309 1.00 84.56 196 THR A N 1
ATOM 1586 C CA . THR A 1 196 ? -3.473 -15.157 7.330 1.00 84.56 196 THR A CA 1
ATOM 1587 C C . THR A 1 196 ? -4.951 -15.199 7.717 1.00 84.56 196 THR A C 1
ATOM 1589 O O . THR A 1 196 ? -5.314 -14.997 8.880 1.00 84.56 196 THR A O 1
ATOM 1592 N N . GLU A 1 197 ? -5.834 -15.438 6.742 1.00 82.62 197 GLU A N 1
ATOM 1593 C CA . GLU A 1 197 ? -7.262 -15.601 7.027 1.00 82.62 197 GLU A CA 1
ATOM 1594 C C . GLU A 1 197 ? -7.494 -16.720 8.054 1.00 82.62 197 GLU A C 1
ATOM 1596 O O . GLU A 1 197 ? -6.886 -17.787 7.995 1.00 82.62 197 GLU A O 1
ATOM 1601 N N . GLY A 1 198 ? -8.374 -16.463 9.024 1.00 84.94 198 GLY A N 1
ATOM 1602 C CA . GLY A 1 198 ? -8.640 -17.373 10.142 1.00 84.94 198 GLY A CA 1
ATOM 1603 C C . GLY A 1 198 ? -7.795 -17.112 11.393 1.00 84.94 198 GLY A C 1
ATOM 1604 O O . GLY A 1 198 ? -8.176 -17.571 12.466 1.00 84.94 198 GLY A O 1
ATOM 1605 N N . TYR A 1 199 ? -6.723 -16.318 11.297 1.00 88.38 199 TYR A N 1
ATOM 1606 C CA . TYR A 1 199 ? -5.931 -15.861 12.453 1.00 88.38 199 TYR A CA 1
ATOM 1607 C C . TYR A 1 199 ? -6.379 -14.505 12.996 1.00 88.38 199 TYR A C 1
ATOM 1609 O O . TYR A 1 199 ? -5.728 -13.934 13.865 1.00 88.38 199 TYR A O 1
ATOM 1617 N N . TYR A 1 200 ? -7.486 -13.972 12.491 1.00 93.69 200 TYR A N 1
ATOM 1618 C CA . TYR A 1 200 ? -8.100 -12.764 13.012 1.00 93.69 200 TYR A CA 1
ATOM 1619 C C . TYR A 1 200 ? -9.606 -12.775 12.768 1.00 93.69 200 TYR A C 1
ATOM 1621 O O . TYR A 1 200 ? -10.108 -13.471 11.880 1.00 93.69 200 TYR A O 1
ATOM 1629 N N . SER A 1 201 ? -10.332 -11.979 13.547 1.00 95.44 201 SER A N 1
ATOM 1630 C CA . SER A 1 201 ? -11.754 -11.723 13.350 1.00 95.44 201 SER A CA 1
ATOM 1631 C C . SER A 1 201 ? -12.011 -10.223 13.211 1.00 95.44 201 SER A C 1
ATOM 1633 O O . SER A 1 201 ? -11.385 -9.406 13.882 1.00 95.44 201 SER A O 1
ATOM 1635 N N . ILE A 1 202 ? -12.917 -9.844 12.305 1.00 96.81 202 ILE A N 1
ATOM 1636 C CA . ILE A 1 202 ? -13.292 -8.443 12.081 1.00 96.81 202 ILE A CA 1
ATOM 1637 C C . ILE A 1 202 ? -14.657 -8.208 12.718 1.00 96.81 202 ILE A C 1
ATOM 1639 O O . ILE A 1 202 ? -15.687 -8.686 12.234 1.00 96.81 202 ILE A O 1
ATOM 1643 N N . ARG A 1 203 ? -14.681 -7.441 13.805 1.00 96.06 203 ARG A N 1
ATOM 1644 C CA . ARG A 1 203 ? -15.910 -7.096 14.512 1.00 96.06 203 ARG A CA 1
ATOM 1645 C C . ARG A 1 203 ? -16.516 -5.816 13.954 1.00 96.06 203 ARG A C 1
ATOM 1647 O O . ARG A 1 203 ? -15.952 -4.729 14.090 1.00 96.06 203 ARG A O 1
ATOM 1654 N N . LYS A 1 204 ? -17.714 -5.957 13.389 1.00 95.31 204 LYS A N 1
ATOM 1655 C CA . LYS A 1 204 ? -18.532 -4.855 12.873 1.00 95.31 204 LYS A CA 1
ATOM 1656 C C . LYS A 1 204 ? -18.974 -3.907 14.002 1.00 95.31 204 LYS A C 1
ATOM 1658 O O . LYS A 1 204 ? -19.421 -4.405 15.041 1.00 95.31 204 LYS A O 1
ATOM 1663 N N . PRO A 1 205 ? -18.874 -2.578 13.824 1.00 95.62 205 PRO A N 1
ATOM 1664 C CA . PRO A 1 205 ? -19.367 -1.613 14.800 1.00 95.62 205 PRO A CA 1
ATOM 1665 C C . PRO A 1 205 ? -20.897 -1.618 14.822 1.00 95.62 205 PRO A C 1
ATOM 1667 O O . PRO A 1 205 ? -21.545 -1.804 13.789 1.00 95.62 205 PRO A O 1
ATOM 1670 N N . LYS A 1 206 ? -21.483 -1.411 16.003 1.00 92.88 206 LYS A N 1
ATOM 1671 C CA . LYS A 1 206 ? -22.946 -1.353 16.181 1.00 92.88 206 LYS A CA 1
ATOM 1672 C C . LYS A 1 206 ? -23.495 0.070 16.209 1.00 92.88 206 LYS A C 1
ATOM 1674 O O . LYS A 1 206 ? -24.700 0.257 16.064 1.00 92.88 206 LYS A O 1
ATOM 1679 N N . SER A 1 207 ? -22.629 1.055 16.424 1.00 94.44 207 SER A N 1
ATOM 1680 C CA . SER A 1 207 ? -22.969 2.475 16.473 1.00 94.44 207 SER A CA 1
ATOM 1681 C C . SER A 1 207 ? -21.806 3.328 15.973 1.00 94.44 207 SER A C 1
ATOM 1683 O O . SER A 1 207 ? -20.681 2.847 15.848 1.00 94.44 207 SER A O 1
ATOM 1685 N N . ASP A 1 208 ? -22.084 4.600 15.712 1.00 89.94 208 ASP A N 1
ATOM 1686 C CA . ASP A 1 208 ? -21.121 5.630 15.308 1.00 89.94 208 ASP A CA 1
ATOM 1687 C C . ASP A 1 208 ? -20.069 5.935 16.387 1.00 89.94 208 ASP A C 1
ATOM 1689 O O . ASP A 1 208 ? -18.994 6.450 16.088 1.00 89.94 208 ASP A O 1
ATOM 1693 N N . MET A 1 209 ? -20.359 5.567 17.634 1.00 90.31 209 MET A N 1
ATOM 1694 C CA . MET A 1 209 ? -19.445 5.672 18.772 1.00 90.31 209 MET A CA 1
ATOM 1695 C C . MET A 1 209 ? -18.465 4.490 18.864 1.00 90.31 209 MET A C 1
ATOM 1697 O O . MET A 1 209 ? -17.519 4.533 19.651 1.00 90.31 209 MET A O 1
ATOM 1701 N N . GLU A 1 210 ? -18.675 3.425 18.084 1.00 92.62 210 GLU A N 1
ATOM 1702 C CA . GLU A 1 210 ? -17.828 2.232 18.074 1.00 92.62 210 GLU A CA 1
ATOM 1703 C C . GLU A 1 210 ? -16.876 2.227 16.874 1.00 92.62 210 GLU A C 1
ATOM 1705 O O . GLU A 1 210 ? -17.272 2.499 15.744 1.00 92.62 210 GLU A O 1
ATOM 1710 N N . CYS A 1 211 ? -15.620 1.839 17.108 1.00 93.25 211 CYS A N 1
ATOM 1711 C CA . CYS A 1 211 ? -14.678 1.492 16.042 1.00 93.25 211 CYS A CA 1
ATOM 1712 C C . CYS A 1 211 ? -14.911 0.051 15.565 1.00 93.25 211 CYS A C 1
ATOM 1714 O O . CYS A 1 2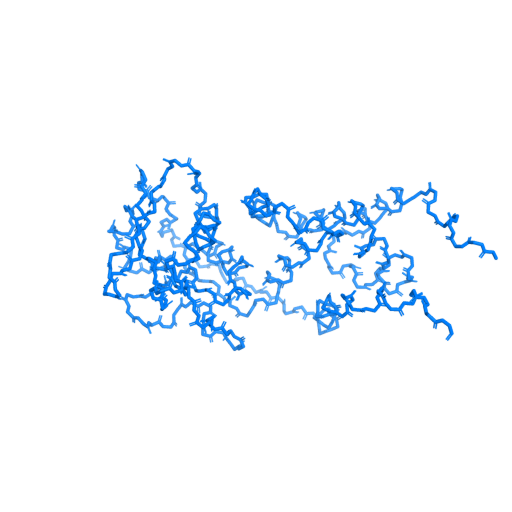11 ? -15.418 -0.791 16.314 1.00 93.25 211 CYS A O 1
ATOM 1716 N N . ILE A 1 212 ? -14.455 -0.260 14.351 1.00 96.31 212 ILE A N 1
ATOM 1717 C CA . ILE A 1 212 ? -14.225 -1.656 13.967 1.00 96.31 212 ILE A CA 1
ATOM 1718 C C . ILE A 1 212 ? -13.102 -2.188 14.869 1.00 96.31 212 ILE A C 1
ATOM 1720 O O . ILE A 1 212 ? -12.147 -1.466 15.169 1.00 96.31 212 ILE A O 1
ATOM 1724 N N . PHE A 1 213 ? -13.213 -3.435 15.316 1.00 95.06 213 PHE A N 1
ATOM 1725 C CA . PHE A 1 213 ? -12.157 -4.089 16.088 1.00 95.06 213 PHE A CA 1
ATOM 1726 C C . PHE A 1 213 ? -11.686 -5.335 15.350 1.00 95.06 213 PHE A C 1
ATOM 1728 O O . PHE A 1 213 ? -12.504 -6.190 15.016 1.00 95.06 213 PHE A O 1
ATOM 1735 N N . VAL A 1 214 ? -10.389 -5.406 15.072 1.00 95.19 214 VAL A N 1
ATOM 1736 C CA . VAL A 1 214 ? -9.738 -6.559 14.456 1.00 95.19 214 VAL A CA 1
ATOM 1737 C C . VAL A 1 214 ? -9.054 -7.325 15.570 1.00 95.19 214 VAL A C 1
ATOM 1739 O O . VAL A 1 214 ? -8.043 -6.870 16.087 1.00 95.19 214 VAL A O 1
ATOM 1742 N N . GLU A 1 215 ? -9.638 -8.442 15.971 1.00 93.38 215 GLU A N 1
ATOM 1743 C CA . GLU A 1 215 ? -9.117 -9.292 17.041 1.00 93.38 215 GLU A CA 1
ATOM 1744 C C . GLU A 1 215 ? -8.149 -10.310 16.448 1.00 93.38 215 GLU A C 1
ATOM 1746 O O . GLU A 1 215 ? -8.496 -10.980 15.474 1.00 93.38 215 GLU A O 1
ATOM 1751 N N . PHE A 1 216 ? -6.953 -10.434 17.014 1.00 91.19 216 PHE A N 1
ATOM 1752 C CA . PHE A 1 216 ? -5.956 -11.403 16.573 1.00 91.19 216 PHE A CA 1
ATOM 1753 C C . PHE A 1 216 ? -6.127 -12.721 17.333 1.00 91.19 216 PHE A C 1
ATOM 1755 O O . PHE A 1 216 ? -6.364 -12.746 18.536 1.00 91.19 216 PHE A O 1
ATOM 1762 N N . GLY A 1 217 ? -6.001 -13.844 16.627 1.00 84.75 217 GLY A N 1
ATOM 1763 C CA . GLY A 1 217 ? -6.062 -15.182 17.225 1.00 84.75 217 GLY A CA 1
ATOM 1764 C C . GLY A 1 217 ? -4.830 -15.522 18.071 1.00 84.75 217 GLY A C 1
ATOM 1765 O O . GLY A 1 217 ? -4.861 -16.469 18.856 1.00 84.75 217 GLY A O 1
ATOM 1766 N N . SER A 1 218 ? -3.754 -14.755 17.913 1.00 78.75 218 SER A N 1
ATOM 1767 C CA . SER A 1 218 ? -2.537 -14.814 18.713 1.00 78.75 218 SER A CA 1
ATOM 1768 C C . SER A 1 218 ? -1.926 -13.424 18.830 1.00 78.75 218 SER A C 1
ATOM 1770 O O . SER A 1 218 ? -2.129 -12.582 17.957 1.00 78.75 218 SER A O 1
ATOM 1772 N N . VAL A 1 219 ? -1.123 -13.233 19.874 1.00 73.69 219 VAL A N 1
ATOM 1773 C CA . VAL A 1 219 ? -0.309 -12.033 20.072 1.00 73.69 219 VAL A CA 1
ATOM 1774 C C . VAL A 1 219 ? 0.521 -11.737 18.819 1.00 73.69 219 VAL A C 1
ATOM 1776 O O . VAL A 1 219 ? 1.227 -12.617 18.325 1.00 73.69 219 VAL A O 1
ATOM 1779 N N . LEU A 1 220 ? 0.421 -10.511 18.301 1.00 75.44 220 LEU A N 1
ATOM 1780 C CA . LEU A 1 220 ? 1.237 -10.058 17.174 1.00 75.44 220 LEU A CA 1
ATOM 1781 C C . LEU A 1 220 ? 2.702 -9.904 17.612 1.00 75.44 220 LEU A C 1
ATOM 1783 O O . LEU A 1 220 ? 3.017 -9.061 18.448 1.00 75.44 220 LEU A O 1
ATOM 1787 N N . GLU A 1 221 ? 3.599 -10.697 17.030 1.00 71.06 221 GLU A N 1
ATOM 1788 C CA . GLU A 1 221 ? 5.040 -10.600 17.281 1.00 71.06 221 GLU A CA 1
ATOM 1789 C C . GLU A 1 221 ? 5.642 -9.466 16.437 1.00 71.06 221 GLU A C 1
ATOM 1791 O O . GLU A 1 221 ? 5.772 -9.577 15.218 1.00 71.06 221 GLU A O 1
ATOM 1796 N N . LEU A 1 222 ? 5.988 -8.356 17.087 1.00 74.81 222 LEU A N 1
ATOM 1797 C CA . LEU A 1 222 ? 6.682 -7.225 16.471 1.00 74.81 222 LEU A CA 1
ATOM 1798 C C . LEU A 1 222 ? 8.149 -7.191 16.919 1.00 74.81 222 LEU A C 1
ATOM 1800 O O . LEU A 1 222 ? 8.509 -7.771 17.944 1.00 74.81 222 LEU A O 1
ATOM 1804 N N . GLU A 1 223 ? 9.007 -6.499 16.167 1.00 71.81 223 GLU A N 1
ATOM 1805 C CA . GLU A 1 223 ? 10.420 -6.379 16.536 1.00 71.81 223 GLU A CA 1
ATOM 1806 C C . GLU A 1 223 ? 10.571 -5.603 17.858 1.00 71.81 223 GLU A C 1
ATOM 1808 O O . GLU A 1 223 ? 10.061 -4.486 18.010 1.00 71.81 223 GLU A O 1
ATOM 1813 N N . GLU A 1 224 ? 11.279 -6.198 18.823 1.00 64.06 224 GLU A N 1
ATOM 1814 C CA . GLU A 1 224 ? 11.605 -5.583 20.115 1.00 64.06 224 GLU A CA 1
ATOM 1815 C C . GLU A 1 224 ? 12.893 -4.739 20.019 1.00 64.06 224 GLU A C 1
ATOM 1817 O O . GLU A 1 224 ? 13.800 -5.042 19.242 1.00 64.06 224 GLU A O 1
ATOM 1822 N N . GLU A 1 225 ? 13.000 -3.662 20.810 1.00 57.03 225 GLU A N 1
ATOM 1823 C CA . GLU A 1 225 ? 14.161 -2.754 20.800 1.00 57.03 225 GLU A CA 1
ATOM 1824 C C . GLU A 1 225 ? 15.491 -3.449 21.138 1.00 57.03 225 GLU A C 1
ATOM 1826 O O . GLU A 1 225 ? 15.879 -3.595 22.296 1.00 57.03 225 GLU A O 1
ATOM 1831 N N . GLY A 1 226 ? 16.264 -3.777 20.098 1.00 48.59 226 GLY A N 1
ATOM 1832 C CA . GLY A 1 226 ? 17.719 -3.895 20.152 1.00 48.59 226 GLY A CA 1
ATOM 1833 C C . GLY A 1 226 ? 18.358 -2.566 19.743 1.00 48.59 226 GLY A C 1
ATOM 1834 O O . GLY A 1 226 ? 18.199 -2.121 18.608 1.00 48.59 226 GLY A O 1
ATOM 1835 N N . ILE A 1 227 ? 19.073 -1.898 20.652 1.00 44.34 227 ILE A N 1
ATOM 1836 C CA . ILE A 1 227 ? 19.693 -0.589 20.386 1.00 44.34 227 ILE A CA 1
ATOM 1837 C C . ILE A 1 227 ? 20.751 -0.721 19.280 1.00 44.34 227 ILE A C 1
ATOM 1839 O O . ILE A 1 227 ? 21.895 -1.077 19.556 1.00 44.34 227 ILE A O 1
ATOM 1843 N N . VAL A 1 228 ? 20.408 -0.363 18.041 1.00 43.78 228 VAL A N 1
ATOM 1844 C CA . VAL A 1 228 ? 21.394 -0.083 16.989 1.00 43.78 228 VAL A CA 1
ATOM 1845 C C . VAL A 1 228 ? 20.950 1.127 16.168 1.00 43.78 228 VAL A C 1
ATOM 1847 O O . VAL A 1 228 ? 20.041 1.071 15.343 1.00 43.78 228 VAL A O 1
ATOM 1850 N N . PHE A 1 229 ? 21.628 2.256 16.379 1.00 41.62 229 PHE A N 1
ATOM 1851 C CA . PHE A 1 229 ? 21.481 3.441 15.540 1.00 41.62 229 PHE A CA 1
ATOM 1852 C C . PHE A 1 229 ? 22.371 3.305 14.303 1.00 41.62 229 PHE A C 1
ATOM 1854 O O . PHE A 1 229 ? 23.526 3.728 14.313 1.00 41.62 229 PHE A O 1
ATOM 1861 N N . HIS A 1 230 ? 21.836 2.757 13.214 1.00 44.44 230 HIS A N 1
ATOM 1862 C CA . HIS A 1 230 ? 22.433 2.966 11.898 1.00 44.44 230 HIS A CA 1
ATOM 1863 C C . HIS A 1 230 ? 21.840 4.224 11.262 1.00 44.44 230 HIS A C 1
ATOM 1865 O O . HIS A 1 230 ? 20.637 4.326 11.010 1.00 44.44 230 HIS A O 1
ATOM 1871 N N . LYS A 1 231 ? 22.709 5.216 11.047 1.00 40.34 231 LYS A N 1
ATOM 1872 C CA . LYS A 1 231 ? 22.432 6.384 10.215 1.00 40.34 231 LYS A CA 1
ATOM 1873 C C . LYS A 1 231 ? 22.702 5.977 8.771 1.00 40.34 231 LYS A C 1
ATOM 1875 O O . LYS A 1 231 ? 23.841 6.046 8.319 1.00 40.34 231 LYS A O 1
ATOM 1880 N N . GLU A 1 232 ? 21.674 5.518 8.072 1.00 47.03 232 GLU A N 1
ATOM 1881 C CA . GLU A 1 232 ? 21.757 5.360 6.623 1.00 47.03 232 GLU A CA 1
ATOM 1882 C C . GLU A 1 232 ? 21.757 6.746 5.977 1.00 47.03 232 GLU A C 1
ATOM 1884 O O . GLU A 1 232 ? 20.870 7.571 6.209 1.00 47.03 232 GLU A O 1
ATOM 1889 N N . VAL A 1 233 ? 22.802 7.024 5.203 1.00 42.78 233 VAL A N 1
ATOM 1890 C CA . VAL A 1 233 ? 22.836 8.157 4.282 1.00 42.78 233 VAL A CA 1
ATOM 1891 C C . VAL A 1 233 ? 22.253 7.636 2.977 1.00 42.78 233 VAL A C 1
ATOM 1893 O O . VAL A 1 233 ? 22.942 6.953 2.228 1.00 42.78 233 VAL A O 1
ATOM 1896 N N . GLN A 1 234 ? 20.972 7.903 2.736 1.00 51.09 234 GLN A N 1
ATOM 1897 C CA . GLN A 1 234 ? 20.397 7.730 1.406 1.00 51.09 234 GLN A CA 1
ATOM 1898 C C . GLN A 1 234 ? 20.731 8.964 0.570 1.00 51.09 234 GLN A C 1
ATOM 1900 O O . GLN A 1 234 ? 20.412 10.088 0.960 1.00 51.09 234 GLN A O 1
ATOM 1905 N N . GLU A 1 235 ? 21.402 8.744 -0.557 1.00 54.97 235 GLU A N 1
ATOM 1906 C CA . GLU A 1 235 ? 21.543 9.749 -1.606 1.00 54.97 235 GLU A CA 1
ATOM 1907 C C . GLU A 1 235 ? 20.164 10.000 -2.228 1.00 54.97 235 GLU A C 1
ATOM 1909 O O . GLU A 1 235 ? 19.443 9.053 -2.550 1.00 54.97 235 GLU A O 1
ATOM 1914 N N . GLU A 1 236 ? 19.776 11.270 -2.359 1.00 57.69 236 GLU A N 1
ATOM 1915 C CA . GLU A 1 236 ? 18.544 11.624 -3.062 1.00 57.69 236 GLU A CA 1
ATOM 1916 C C . GLU A 1 236 ? 18.643 11.158 -4.522 1.00 57.69 236 GLU A C 1
ATOM 1918 O O . GLU A 1 236 ? 19.674 11.383 -5.168 1.00 57.69 236 GLU A O 1
ATOM 1923 N N . PRO A 1 237 ? 17.603 10.498 -5.062 1.00 60.31 237 PRO A N 1
ATOM 1924 C CA . PRO A 1 237 ? 17.615 10.095 -6.454 1.00 60.31 237 PRO A CA 1
ATOM 1925 C C . PRO A 1 237 ?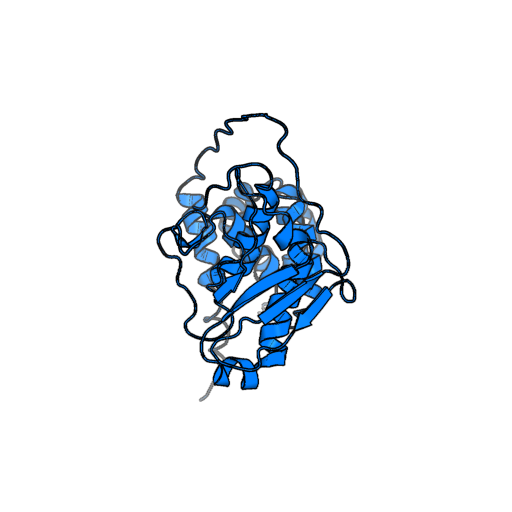 17.687 11.334 -7.370 1.00 60.31 237 PRO A C 1
ATOM 1927 O O . PRO A 1 237 ? 17.087 12.366 -7.057 1.00 60.31 237 PRO A O 1
ATOM 1930 N N . PRO A 1 238 ? 18.396 11.256 -8.510 1.00 67.38 238 PRO A N 1
ATOM 1931 C CA . PRO A 1 238 ? 18.490 12.354 -9.470 1.00 67.38 238 PRO A CA 1
ATOM 1932 C C . PRO A 1 238 ? 17.117 12.891 -9.915 1.00 67.38 238 PRO A C 1
ATOM 1934 O O . PRO A 1 238 ? 16.162 12.131 -10.078 1.00 67.38 238 PRO A O 1
ATOM 1937 N N . ALA A 1 239 ? 17.011 14.201 -10.161 1.00 68.56 239 ALA A N 1
ATOM 1938 C CA . ALA A 1 239 ? 15.746 14.845 -10.538 1.00 68.56 239 ALA A CA 1
ATOM 1939 C C . ALA A 1 239 ? 15.124 14.265 -11.825 1.00 68.56 239 ALA A C 1
ATOM 1941 O O . ALA A 1 239 ? 13.917 14.059 -11.899 1.00 68.56 239 ALA A O 1
ATOM 1942 N N . ASP A 1 240 ? 15.953 13.913 -12.810 1.00 66.25 240 ASP A N 1
ATOM 1943 C CA . ASP A 1 240 ? 15.520 13.310 -14.075 1.00 66.25 240 ASP A CA 1
ATOM 1944 C C . ASP A 1 240 ? 15.001 11.872 -13.921 1.00 66.25 240 ASP A C 1
ATOM 1946 O O . ASP A 1 240 ? 14.276 11.367 -14.786 1.00 66.25 240 ASP A O 1
ATOM 1950 N N . TRP A 1 241 ? 15.367 11.209 -12.824 1.00 68.38 241 TRP A N 1
ATOM 1951 C CA . TRP A 1 241 ? 14.814 9.920 -12.436 1.00 68.38 241 TRP A CA 1
ATOM 1952 C C . TRP A 1 241 ? 13.426 10.088 -11.813 1.00 68.38 241 TRP A C 1
ATOM 1954 O O . TRP A 1 241 ? 12.506 9.361 -12.183 1.00 68.38 241 TRP A O 1
ATOM 1964 N N . MET A 1 242 ? 13.241 11.091 -10.950 1.00 67.50 242 MET A N 1
ATOM 1965 C CA . MET A 1 242 ? 11.932 11.410 -10.364 1.00 67.50 242 MET A CA 1
ATOM 1966 C C . MET A 1 242 ? 10.919 11.842 -11.431 1.00 67.50 242 MET A C 1
ATOM 1968 O O . MET A 1 242 ? 9.795 11.345 -11.431 1.00 67.50 242 MET A O 1
ATOM 1972 N N . ASP A 1 243 ? 11.325 12.668 -12.399 1.00 69.50 243 ASP A N 1
ATOM 1973 C CA . ASP A 1 243 ? 10.475 13.056 -13.537 1.00 69.50 243 ASP A CA 1
ATOM 1974 C C . ASP A 1 243 ? 9.986 11.837 -14.334 1.00 69.50 243 ASP A C 1
ATOM 1976 O O . ASP A 1 243 ? 8.827 11.761 -14.748 1.00 69.50 243 ASP A O 1
ATOM 1980 N N . TRP A 1 244 ? 10.856 10.842 -14.525 1.00 72.19 244 TRP A N 1
ATOM 1981 C CA . TRP A 1 244 ? 10.486 9.605 -15.204 1.00 72.19 244 TRP A CA 1
ATOM 1982 C C . TRP A 1 244 ? 9.554 8.726 -14.357 1.00 72.19 244 TRP A C 1
ATOM 1984 O O . TRP A 1 244 ? 8.582 8.193 -14.887 1.00 72.19 244 TRP A O 1
ATOM 1994 N N . VAL A 1 245 ? 9.780 8.616 -13.047 1.00 68.00 245 VAL A N 1
ATOM 1995 C CA . VAL A 1 245 ? 8.876 7.896 -12.130 1.00 68.00 245 VAL A CA 1
ATOM 1996 C C . VAL A 1 245 ? 7.472 8.515 -12.134 1.00 68.00 245 VAL A C 1
ATOM 1998 O O . VAL A 1 245 ? 6.476 7.792 -12.151 1.00 68.00 245 VAL A O 1
ATOM 2001 N N . HIS A 1 246 ? 7.378 9.845 -12.186 1.00 68.00 246 HIS A N 1
ATOM 2002 C CA . HIS A 1 246 ? 6.103 10.560 -12.295 1.00 68.00 246 HIS A CA 1
ATOM 2003 C C . HIS A 1 246 ? 5.434 10.416 -13.674 1.00 68.00 246 HIS A C 1
ATOM 2005 O O . HIS A 1 246 ? 4.222 10.582 -13.786 1.00 68.00 246 HIS A O 1
ATOM 2011 N N . SER A 1 247 ? 6.177 10.042 -14.722 1.00 66.75 247 SER A N 1
ATOM 2012 C CA . SER A 1 247 ? 5.608 9.793 -16.058 1.00 66.75 247 SER A CA 1
ATOM 2013 C C . SER A 1 247 ? 4.771 8.506 -16.163 1.00 66.75 247 SER A C 1
ATOM 2015 O O . SER A 1 247 ? 4.101 8.289 -17.173 1.00 66.75 247 SER A O 1
ATOM 2017 N N . PHE A 1 248 ? 4.751 7.655 -15.126 1.00 62.53 248 PHE A N 1
ATOM 2018 C CA . PHE A 1 248 ? 3.912 6.446 -15.103 1.00 62.53 248 PHE A CA 1
ATOM 2019 C C . PHE A 1 248 ? 2.411 6.750 -15.222 1.00 62.53 248 PHE A C 1
ATOM 2021 O O . PHE A 1 248 ? 1.668 5.921 -15.742 1.00 62.53 248 PHE A O 1
ATOM 2028 N N . ASP A 1 249 ? 1.976 7.939 -14.801 1.00 50.97 249 ASP A N 1
ATOM 2029 C CA . ASP A 1 249 ? 0.566 8.342 -14.781 1.00 50.97 249 ASP A CA 1
ATOM 2030 C C . ASP A 1 249 ? 0.057 8.873 -16.140 1.00 50.97 249 ASP A C 1
ATOM 2032 O O . ASP A 1 249 ? -1.139 9.092 -16.321 1.00 50.97 249 ASP A O 1
ATOM 2036 N N . SER A 1 250 ? 0.942 9.080 -17.124 1.00 50.06 250 SER A N 1
ATOM 2037 C CA . SER A 1 250 ? 0.598 9.770 -18.381 1.00 50.06 250 SER A CA 1
ATOM 2038 C C . SER A 1 250 ? -0.043 8.880 -19.452 1.00 50.06 250 SER A C 1
ATOM 2040 O O . SER A 1 250 ? -0.549 9.399 -20.441 1.00 50.06 250 SER A O 1
ATOM 2042 N N . PHE A 1 251 ? -0.014 7.552 -19.303 1.00 46.19 251 PHE A N 1
ATOM 2043 C CA . PHE A 1 251 ? -0.269 6.631 -20.424 1.00 46.19 251 PHE A CA 1
ATOM 2044 C C . PHE A 1 251 ? -1.589 5.847 -20.355 1.00 46.19 251 PHE A C 1
ATOM 2046 O O . PHE A 1 251 ? -1.792 4.917 -21.132 1.00 46.19 251 PHE A O 1
ATOM 2053 N N . GLY A 1 252 ? -2.513 6.240 -19.475 1.00 42.44 252 GLY A N 1
ATOM 2054 C CA . GLY A 1 252 ? -3.809 5.568 -19.313 1.00 42.44 252 GLY A CA 1
ATOM 2055 C C . GLY A 1 252 ? -4.955 6.045 -20.217 1.00 42.44 252 GLY A C 1
ATOM 2056 O O . GLY A 1 252 ? -5.991 5.390 -20.225 1.00 42.44 252 GLY A O 1
ATOM 2057 N N . TYR A 1 253 ? -4.817 7.151 -20.962 1.00 34.91 253 TYR A N 1
ATOM 2058 C CA . TYR A 1 253 ? -5.967 7.758 -21.663 1.00 34.91 253 TYR A CA 1
ATOM 2059 C C . TYR A 1 253 ? -5.875 7.846 -23.197 1.00 34.91 253 TYR A C 1
ATOM 2061 O O . TYR A 1 253 ? -6.912 7.983 -23.839 1.00 34.91 253 TYR A O 1
ATOM 2069 N N . ASP A 1 254 ? -4.706 7.663 -23.817 1.00 34.72 254 ASP A N 1
ATOM 2070 C CA . ASP A 1 254 ? -4.538 7.973 -25.252 1.00 34.72 254 ASP A CA 1
ATOM 2071 C C . ASP A 1 254 ? -4.656 6.777 -26.222 1.00 34.72 254 ASP A C 1
ATOM 2073 O O . ASP A 1 254 ? -4.352 6.907 -27.407 1.00 34.72 254 ASP A O 1
ATOM 2077 N N . LEU A 1 255 ? -5.121 5.604 -25.775 1.00 35.69 255 LEU A N 1
ATOM 2078 C CA . LEU A 1 255 ? -5.202 4.402 -26.631 1.00 35.69 255 LEU A CA 1
ATOM 2079 C C . LEU A 1 255 ? -6.615 3.839 -26.872 1.00 35.69 255 LEU A C 1
ATOM 2081 O O . LEU A 1 255 ? -6.733 2.771 -27.469 1.00 35.69 255 LEU A O 1
ATOM 2085 N N . ILE A 1 256 ? -7.687 4.556 -26.500 1.00 39.50 256 ILE A N 1
ATOM 2086 C CA . ILE A 1 256 ? -9.079 4.125 -26.779 1.00 39.50 256 ILE A CA 1
ATOM 2087 C C . ILE A 1 256 ? -9.831 5.030 -27.780 1.00 39.50 256 ILE A C 1
ATOM 2089 O O . ILE A 1 256 ? -10.852 4.614 -28.322 1.00 39.50 256 ILE A O 1
ATOM 2093 N N . GLU A 1 257 ? -9.309 6.196 -28.173 1.00 34.69 257 GLU A N 1
ATOM 2094 C CA . GLU A 1 257 ? -9.959 7.042 -29.192 1.00 34.69 257 GLU A CA 1
ATOM 2095 C C . GLU A 1 257 ? -9.192 7.084 -30.520 1.00 34.69 257 GLU A C 1
ATOM 2097 O O . GLU A 1 257 ? -8.606 8.081 -30.925 1.00 34.69 257 GLU A O 1
ATOM 2102 N N . SER A 1 258 ? -9.223 5.974 -31.254 1.00 36.00 258 SER A N 1
ATOM 2103 C CA . SER A 1 258 ? -9.235 6.028 -32.728 1.00 36.00 258 SER A CA 1
ATOM 2104 C C . SER A 1 258 ? -9.902 4.785 -33.330 1.00 36.00 258 SER A C 1
ATOM 2106 O O . SER A 1 258 ? -9.450 4.203 -34.312 1.00 36.00 258 SER A O 1
ATOM 2108 N N . GLY A 1 259 ? -11.032 4.387 -32.737 1.00 29.31 259 GLY A N 1
ATOM 2109 C CA . GLY A 1 259 ? -12.068 3.595 -33.400 1.00 29.31 259 GLY A CA 1
ATOM 2110 C C . GLY A 1 259 ? -13.094 4.550 -34.004 1.00 29.31 259 GLY A C 1
ATOM 2111 O O . GLY A 1 259 ? -13.730 5.310 -33.282 1.00 29.31 259 GLY A O 1
ATOM 2112 N N . GLY A 1 260 ? -13.180 4.568 -35.332 1.00 28.72 260 GLY A N 1
ATOM 2113 C CA . GLY A 1 260 ? -13.873 5.608 -36.082 1.00 28.72 260 GLY A CA 1
ATOM 2114 C C . GLY A 1 260 ? -15.381 5.725 -35.868 1.00 28.72 260 GLY A C 1
ATOM 2115 O O . GLY A 1 260 ? -16.065 4.774 -35.505 1.00 28.72 260 GLY A O 1
ATOM 2116 N N . TYR A 1 261 ? -15.884 6.894 -36.250 1.00 28.22 261 TYR A N 1
ATOM 2117 C CA . TYR A 1 261 ? -17.195 7.076 -36.857 1.00 28.22 261 TYR A CA 1
ATOM 2118 C C . TYR A 1 261 ? -17.045 8.098 -37.994 1.00 28.22 261 TYR A C 1
ATOM 2120 O O . TYR A 1 261 ? -16.425 9.135 -37.785 1.00 28.22 261 TYR A O 1
ATOM 2128 N N . CYS A 1 262 ? -17.569 7.712 -39.163 1.00 35.78 262 CYS A N 1
ATOM 2129 C CA . CYS A 1 262 ? -17.918 8.476 -40.372 1.00 35.78 262 CYS A CA 1
ATOM 2130 C C . CYS A 1 262 ? -17.210 9.810 -40.661 1.00 35.78 262 CYS A C 1
ATOM 2132 O O . CYS A 1 262 ? -17.504 10.806 -39.967 1.00 35.78 262 CYS A O 1
#

Organism: NCBI:txid29204

Secondary structure (DSSP, 8-state):
--GGGTTTTHHHHHHHHHHH-SSGGGHHHHHHH-HHHHHHHHHSHHHHHHHHHHHHHHH-HHHHHHHHHHHTT-TT--STTHHHHHHHHHHHS------SS-HHHHHHHHHHHTTTT-B--BSSSSS-S-SGGGSTT----SSEEEEEE-B-SSTT--GGGSSEEEEEEE-HHHHHHTHHHHHHHHHHHHHHTTPPTTSEEEEPPSSTTPPEEEEESS---------------PPPPPHHHHHHHHGGGGGSSTTSS-S---

pLDDT: mean 76.97, std 17.69, range [28.22, 97.5]

Sequence (262 aa):
MTENTVFENVDLLAHILQYALSDIRDVPSIVRTSKRWEMVINNYGESSCRIWRCICMSSDPDLARIHDLCSESARHVAEAGGAWKALLRNRITSLFRPFGVNRMLQKNLETVFRDDGIVAFSNCCSNCTDSYQDVPGFLIRERGIKFFKLFLNGMFYDNHFLDGVFVVYTDLNYLLDHWDSECDIIRRWCAVLGLTEGYYSIRKPKSDMECIFVEFGSVLELEEEGIVFHKEVQEEPPADWMDWVHSFDSFGYDLIESGGYC